Protein AF-A0A2G9NCW4-F1 (afdb_monomer)

Secondary structure (DSSP, 8-state):
----PPPPHHHHHHHHHHHHHHHHHHHHHHHHHHHHHHHHHHHHTSHHHHTTEEE-GGG-EEEEEEEEEEEEEEES-TTS---PPTT--EEEEEEETTEEEEEEEEEEEEEEEEE-S---SEEEEEEE-SS-EEEEEEETT--GGGSSEEETT---TTTTT--PPS-------TTEEEEEEE-TTTSSSTTPPPSEEEEEEEETTEE-S--EEEESPPBEETTTTEES--

Foldseek 3Di:
DDDDDDDPPVVVVVVVVVVVVVVVVVVCVVVVVVVVVVVVVCVCLDLVQLLQKEWPLFFWFKEKDWAFPPPDWDQADPPPPPPPDPQWDWDWDDPDPRIITIIGIKMKTKTKIFGAQDDFQWKWKWFAAPVFIDIFIQGFQDQCVPGLKAWPVQDDCPPPNPDSDHRGGRHDDHRDMTMMMGTQCRHRRRSDDTQKMWMWTQDPNDTHPTSYMDGGHAHADPVPSTHPDD

Structure (mmCIF, N/CA/C/O backbone):
data_AF-A0A2G9NCW4-F1
#
_entry.id   AF-A0A2G9NCW4-F1
#
loop_
_atom_site.group_PDB
_atom_site.id
_atom_site.type_symbol
_atom_site.label_atom_id
_atom_site.label_alt_id
_atom_site.label_comp_id
_atom_site.label_asym_id
_atom_site.label_entity_id
_atom_site.label_seq_id
_atom_site.pdbx_PDB_ins_code
_atom_site.Cartn_x
_atom_site.Cartn_y
_atom_site.Cartn_z
_atom_site.occupancy
_atom_site.B_iso_or_equiv
_atom_site.auth_seq_id
_atom_site.auth_comp_id
_atom_site.auth_asym_id
_atom_site.auth_atom_id
_atom_site.pdbx_PDB_model_num
ATOM 1 N N . MET A 1 1 ? -50.077 29.587 65.271 1.00 47.66 1 MET A N 1
ATOM 2 C CA . MET A 1 1 ? -48.799 29.177 64.645 1.00 47.66 1 MET A CA 1
ATOM 3 C C . MET A 1 1 ? -49.016 27.832 63.959 1.00 47.66 1 MET A C 1
ATOM 5 O O . MET A 1 1 ? -49.357 26.871 64.632 1.00 47.66 1 MET A O 1
ATOM 9 N N . LYS A 1 2 ? -48.976 27.785 62.620 1.00 54.03 2 LYS A N 1
ATOM 10 C CA . LYS A 1 2 ? -49.297 26.583 61.825 1.00 54.03 2 LYS A CA 1
ATOM 11 C C . LYS A 1 2 ? -48.165 25.554 61.941 1.00 54.03 2 LYS A C 1
ATOM 13 O O . LYS A 1 2 ? -47.038 25.842 61.548 1.00 54.03 2 LYS A O 1
ATOM 18 N N . GLY A 1 3 ? -48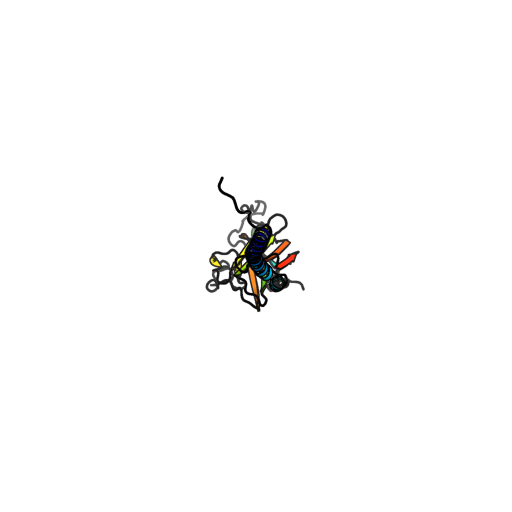.477 24.380 62.487 1.00 58.25 3 GLY A N 1
ATOM 19 C CA . GLY A 1 3 ? -47.532 23.285 62.697 1.00 58.25 3 GLY A CA 1
ATOM 20 C C . GLY A 1 3 ? -47.043 22.682 61.382 1.00 58.25 3 GLY A C 1
ATOM 21 O O . GLY A 1 3 ? -47.833 22.162 60.595 1.00 58.25 3 GLY A O 1
ATOM 22 N N . LYS A 1 4 ? -45.730 22.737 61.152 1.00 68.81 4 LYS A N 1
ATOM 23 C CA . LYS A 1 4 ? -45.069 21.994 60.078 1.00 68.81 4 LYS A CA 1
ATOM 24 C C . LYS A 1 4 ? -44.823 20.573 60.583 1.00 68.81 4 LYS A C 1
ATOM 26 O O . LYS A 1 4 ? -44.055 20.379 61.520 1.00 68.81 4 LYS A O 1
ATOM 31 N N . ARG A 1 5 ? -45.501 19.585 59.996 1.00 69.50 5 ARG A N 1
ATOM 32 C CA . ARG A 1 5 ? -45.192 18.169 60.229 1.00 69.50 5 ARG A CA 1
ATOM 33 C C . ARG A 1 5 ? -43.837 17.884 59.584 1.00 69.50 5 ARG A C 1
ATOM 35 O O . ARG A 1 5 ? -43.692 18.071 58.378 1.00 69.50 5 ARG A O 1
ATOM 42 N N . GLY A 1 6 ? -42.850 17.504 60.393 1.00 71.25 6 GLY A N 1
ATOM 43 C CA . GLY A 1 6 ? -41.538 17.093 59.903 1.00 71.25 6 GLY A CA 1
ATOM 44 C C . GLY A 1 6 ? -41.692 15.874 59.000 1.00 71.25 6 GLY A C 1
ATOM 45 O O . GLY A 1 6 ? -42.321 14.891 59.388 1.00 71.25 6 GLY A O 1
ATOM 46 N N . LEU A 1 7 ? -41.165 15.965 57.780 1.00 68.62 7 LEU A N 1
ATOM 47 C CA . LEU A 1 7 ? -41.056 14.822 56.883 1.00 68.62 7 LEU A CA 1
ATOM 48 C C . LEU A 1 7 ? -40.209 13.752 57.588 1.00 68.62 7 LEU A C 1
ATOM 50 O O . LEU A 1 7 ? -39.130 14.061 58.092 1.00 68.62 7 LEU A O 1
ATOM 54 N N . SER A 1 8 ? -40.705 12.517 57.655 1.00 84.69 8 SER A N 1
ATOM 55 C CA . SER A 1 8 ? -39.986 11.415 58.298 1.00 84.69 8 SER A CA 1
ATOM 56 C C . SER A 1 8 ? -38.660 11.178 57.577 1.00 84.69 8 SER A C 1
ATOM 58 O O . SER A 1 8 ? -38.652 10.919 56.373 1.00 84.69 8 SER A O 1
ATOM 60 N N . THR A 1 9 ? -37.546 11.250 58.309 1.00 88.06 9 THR A N 1
ATOM 61 C CA . THR A 1 9 ? -36.174 11.065 57.802 1.00 88.06 9 THR A CA 1
ATOM 62 C C . THR A 1 9 ? -36.037 9.813 56.930 1.00 88.06 9 THR A C 1
ATOM 64 O O . THR A 1 9 ? -35.322 9.822 55.931 1.00 88.06 9 THR A O 1
ATOM 67 N N . VAL A 1 10 ? -36.786 8.758 57.258 1.00 92.25 10 VAL A N 1
ATOM 68 C CA . VAL A 1 10 ? -36.815 7.486 56.521 1.00 92.25 10 VAL A CA 1
ATOM 69 C C . VAL A 1 10 ? -37.301 7.665 55.079 1.00 92.25 10 VAL A C 1
ATOM 71 O O . VAL A 1 10 ? -36.728 7.088 54.157 1.00 92.25 10 VAL A O 1
ATOM 74 N N . VAL A 1 11 ? -38.326 8.496 54.865 1.00 91.88 11 VAL A N 1
ATOM 75 C CA . VAL A 1 11 ? -38.900 8.745 53.532 1.00 91.88 11 VAL A CA 1
ATOM 76 C C . VAL A 1 11 ? -37.895 9.481 52.651 1.00 91.88 11 VAL A C 1
ATOM 78 O O . VAL A 1 11 ? -37.728 9.140 51.483 1.00 91.88 11 VAL A O 1
ATOM 81 N N . THR A 1 12 ? -37.178 10.446 53.224 1.00 93.56 12 THR A N 1
ATOM 82 C CA . THR A 1 12 ? -36.144 11.202 52.514 1.00 93.56 12 THR A CA 1
ATOM 83 C C . THR A 1 12 ? -35.010 10.289 52.045 1.00 93.56 12 THR A C 1
ATOM 85 O O . THR A 1 12 ? -34.608 10.365 50.886 1.00 93.56 12 THR A O 1
ATOM 88 N N . VAL A 1 13 ? -34.528 9.383 52.905 1.00 96.31 13 VAL A N 1
ATOM 89 C CA . VAL A 1 13 ? -33.454 8.436 52.552 1.00 96.31 13 VAL A CA 1
ATOM 90 C C . VAL A 1 13 ? -33.883 7.500 51.419 1.00 96.31 13 VAL A C 1
ATOM 92 O O . VAL A 1 13 ? -33.130 7.323 50.464 1.00 96.31 13 VAL A O 1
ATOM 95 N N . LEU A 1 14 ? -35.102 6.953 51.472 1.00 96.06 14 LEU A N 1
ATOM 96 C CA . LEU A 1 14 ? -35.631 6.091 50.407 1.00 96.06 14 LEU A CA 1
ATOM 97 C C . LEU A 1 14 ? -35.702 6.806 49.053 1.00 96.06 14 LEU A C 1
ATOM 99 O O . LEU A 1 14 ? -35.323 6.232 48.032 1.00 96.06 14 LEU A O 1
ATOM 103 N N . LEU A 1 15 ? -36.143 8.065 49.045 1.00 95.88 15 LEU A N 1
ATOM 104 C CA . LEU A 1 15 ? -36.239 8.860 47.823 1.00 95.88 15 LEU A CA 1
ATOM 105 C C . LEU A 1 15 ? -34.848 9.110 47.218 1.00 95.88 15 LEU A C 1
ATOM 107 O O . LEU A 1 15 ? -34.667 8.943 46.012 1.00 95.88 15 LEU A O 1
ATOM 111 N N . PHE A 1 16 ? -33.845 9.412 48.049 1.00 96.69 16 PHE A N 1
ATOM 112 C CA . PHE A 1 16 ? -32.462 9.554 47.585 1.00 96.69 16 PHE A CA 1
ATOM 113 C C . PHE A 1 16 ? -31.897 8.258 46.996 1.00 96.69 16 PHE A C 1
ATOM 115 O O . PHE A 1 16 ? -31.265 8.310 45.945 1.00 96.69 16 PHE A O 1
ATOM 122 N N . VAL A 1 17 ? -32.158 7.102 47.615 1.00 97.56 17 VAL A N 1
ATOM 123 C CA . VAL A 1 17 ? -31.701 5.801 47.092 1.00 97.56 17 VAL A CA 1
ATOM 124 C C . VAL A 1 17 ? -32.347 5.482 45.743 1.00 97.56 17 VAL A C 1
ATOM 126 O O . VAL A 1 17 ? -31.680 5.014 44.826 1.00 97.56 17 VAL A O 1
ATOM 129 N N . MET A 1 18 ? -33.640 5.761 45.577 1.00 97.62 18 MET A N 1
ATOM 130 C CA . MET A 1 18 ? -34.308 5.515 44.298 1.00 97.62 18 MET A CA 1
ATOM 131 C C . MET A 1 18 ? -33.755 6.426 43.193 1.00 97.62 18 MET A C 1
ATOM 133 O O . MET A 1 18 ? -33.518 5.981 42.070 1.00 97.62 18 MET A O 1
ATOM 137 N N . LEU A 1 19 ? -33.485 7.691 43.526 1.00 97.44 19 LEU A N 1
ATOM 138 C CA . LEU A 1 19 ? -32.937 8.669 42.592 1.00 97.44 19 LEU A CA 1
ATOM 139 C C . LEU A 1 19 ? -31.505 8.322 42.154 1.00 97.44 19 LEU A C 1
ATOM 141 O O . LEU A 1 19 ? -31.174 8.481 40.978 1.00 97.44 19 LEU A O 1
ATOM 145 N N . THR A 1 20 ? -30.668 7.795 43.052 1.00 98.12 20 THR A N 1
ATOM 146 C CA . THR A 1 20 ? -29.311 7.356 42.689 1.00 98.12 20 THR A CA 1
ATOM 147 C C . THR A 1 20 ? -29.329 6.140 41.769 1.00 98.12 20 THR A C 1
ATOM 149 O O . THR A 1 20 ? -28.577 6.120 40.797 1.00 98.12 20 THR A O 1
ATOM 152 N N . VAL A 1 21 ? -30.214 5.164 41.999 1.00 98.06 21 VAL A N 1
ATOM 153 C CA . VAL A 1 21 ? -30.358 4.000 41.105 1.00 98.06 21 VAL A CA 1
ATOM 154 C C . VAL A 1 21 ? -30.749 4.441 39.693 1.00 98.06 21 VAL A C 1
ATOM 156 O O . VAL A 1 21 ? -30.138 3.998 38.722 1.00 98.06 21 VAL A O 1
ATOM 159 N N . VAL A 1 22 ? -31.710 5.363 39.566 1.00 98.00 22 VAL A N 1
ATOM 160 C CA . VAL A 1 22 ? -32.117 5.907 38.259 1.00 98.00 22 VAL A CA 1
ATOM 161 C C . VAL A 1 22 ? -30.950 6.616 37.568 1.00 98.00 22 VAL A C 1
ATOM 163 O O . VAL A 1 22 ? -30.707 6.382 36.383 1.00 98.00 22 VAL A O 1
ATOM 166 N N . ALA A 1 23 ? -30.187 7.433 38.299 1.00 97.25 23 ALA A N 1
ATOM 167 C CA . ALA A 1 23 ? -29.020 8.115 37.745 1.00 97.25 23 ALA A CA 1
ATOM 168 C C . ALA A 1 23 ? -27.962 7.124 37.223 1.00 97.25 23 ALA A C 1
ATOM 170 O O . ALA A 1 23 ? -27.444 7.304 36.120 1.00 97.25 23 ALA A O 1
ATOM 171 N N . VAL A 1 24 ? -27.687 6.045 37.965 1.00 98.00 24 VAL A N 1
ATOM 172 C CA . VAL A 1 24 ? -26.737 4.996 37.553 1.00 98.00 24 VAL A CA 1
ATOM 173 C C . VAL A 1 24 ? -27.187 4.309 36.261 1.00 98.00 24 VAL A C 1
ATOM 175 O O . VAL A 1 24 ? -26.368 4.108 35.365 1.00 98.00 24 VAL A O 1
ATOM 178 N N . VAL A 1 25 ? -28.480 3.998 36.123 1.00 97.56 25 VAL A N 1
ATOM 179 C CA . VAL A 1 25 ? -29.026 3.356 34.913 1.00 97.56 25 VAL A CA 1
ATOM 180 C C . VAL A 1 25 ? -28.863 4.251 33.682 1.00 97.56 25 VAL A C 1
ATOM 182 O O . VAL A 1 25 ? -28.449 3.770 32.627 1.00 97.56 25 VAL A O 1
ATOM 185 N N . ILE A 1 26 ? -29.133 5.554 33.811 1.00 96.44 26 ILE A N 1
ATOM 186 C CA . ILE A 1 26 ? -28.981 6.511 32.704 1.00 96.44 26 ILE A CA 1
ATOM 187 C C . ILE A 1 26 ? -27.515 6.600 32.269 1.00 96.44 26 ILE A C 1
ATOM 189 O O . ILE A 1 26 ? -27.216 6.485 31.078 1.00 96.44 26 ILE A O 1
ATOM 193 N N . VAL A 1 27 ? -26.594 6.758 33.225 1.00 96.88 27 VAL A N 1
ATOM 194 C CA . VAL A 1 27 ? -25.154 6.839 32.936 1.00 96.88 27 VAL A CA 1
ATOM 195 C C . VAL A 1 27 ? -24.667 5.555 32.264 1.00 96.88 27 VAL A C 1
ATOM 197 O O . VAL A 1 27 ? -23.978 5.624 31.248 1.00 96.88 27 VAL A O 1
ATOM 200 N N . TYR A 1 28 ? -25.074 4.387 32.769 1.00 96.25 28 TYR A N 1
ATOM 201 C CA . TYR A 1 28 ? -24.718 3.103 32.168 1.00 96.25 28 TYR A CA 1
ATOM 202 C C . TYR A 1 28 ? -25.234 2.971 30.731 1.00 96.25 28 TYR A C 1
ATOM 204 O O . TYR A 1 28 ? -24.487 2.538 29.856 1.00 96.25 28 TYR A O 1
ATOM 212 N N . GLY A 1 29 ? -26.473 3.392 30.458 1.00 95.94 29 GLY A N 1
ATOM 213 C CA . GLY A 1 29 ? -27.046 3.356 29.111 1.00 95.94 29 GLY A CA 1
ATOM 214 C C . GLY A 1 29 ? -26.250 4.191 28.103 1.00 95.94 29 GLY A C 1
ATOM 215 O O . GLY A 1 29 ? -25.936 3.714 27.010 1.00 95.94 29 GLY A O 1
ATOM 216 N N . VAL A 1 30 ? -25.858 5.411 28.484 1.00 94.69 30 VAL A N 1
ATOM 217 C CA . VAL A 1 30 ? -25.042 6.289 27.626 1.00 94.69 30 VAL A CA 1
ATOM 218 C C . VAL A 1 30 ? -23.644 5.703 27.415 1.00 94.69 30 VAL A C 1
ATOM 220 O O . VAL A 1 30 ? -23.185 5.600 26.277 1.00 94.69 30 VAL A O 1
ATOM 223 N N . VAL A 1 31 ? -22.980 5.269 28.491 1.00 94.81 31 VAL A N 1
ATOM 224 C CA . VAL A 1 31 ? -21.618 4.716 28.430 1.00 94.81 31 VAL A CA 1
ATOM 225 C C . VAL A 1 31 ? -21.581 3.415 27.621 1.00 94.81 31 VAL A C 1
ATOM 227 O O . VAL A 1 31 ? -20.725 3.267 26.752 1.00 94.81 31 VAL A O 1
ATOM 230 N N . SER A 1 32 ? -22.529 2.499 27.830 1.00 92.19 32 SER A N 1
ATOM 231 C CA . SER A 1 32 ? -22.603 1.224 27.101 1.00 92.19 32 SER A CA 1
ATOM 232 C C . SER A 1 32 ? -22.816 1.433 25.597 1.00 92.19 32 SER A C 1
ATOM 234 O O . SER A 1 32 ? -22.145 0.798 24.783 1.00 92.19 32 SER A O 1
ATOM 236 N N . SER A 1 33 ? -23.674 2.386 25.213 1.00 89.50 33 SER A N 1
ATOM 237 C CA . SER A 1 33 ? -23.901 2.735 23.804 1.00 89.50 33 SER A CA 1
ATOM 238 C C . SER A 1 33 ? -22.633 3.265 23.121 1.00 89.50 33 SER A C 1
ATOM 240 O O . SER A 1 33 ? -22.324 2.873 21.994 1.00 89.50 33 SER A O 1
ATOM 242 N N . LEU A 1 34 ? -21.855 4.108 23.811 1.00 87.94 34 LEU A N 1
ATOM 243 C CA . LEU A 1 34 ? -20.581 4.623 23.296 1.00 87.94 34 LEU A CA 1
ATOM 244 C C . LEU A 1 34 ? -19.511 3.528 23.199 1.00 87.94 34 LEU A C 1
ATOM 246 O O . LEU A 1 34 ? -18.797 3.456 22.200 1.00 87.94 34 LEU A O 1
ATOM 250 N N . ILE A 1 35 ? -19.418 2.657 24.206 1.00 90.06 35 ILE A N 1
ATOM 251 C CA . ILE A 1 35 ? -18.455 1.550 24.218 1.00 90.06 35 ILE A CA 1
ATOM 252 C C . ILE A 1 35 ? -18.730 0.582 23.062 1.00 90.06 35 ILE A C 1
ATOM 254 O O . ILE A 1 35 ? -17.805 0.253 22.325 1.00 90.06 35 ILE A O 1
ATOM 258 N N . ASN A 1 36 ? -19.985 0.178 22.849 1.00 86.50 36 ASN A N 1
ATOM 259 C CA . ASN A 1 36 ? -20.325 -0.790 21.802 1.00 86.50 36 ASN A CA 1
ATOM 260 C C . ASN A 1 36 ? -19.995 -0.266 20.396 1.00 86.50 36 ASN A C 1
ATOM 262 O O . ASN A 1 36 ? -19.384 -0.985 19.609 1.00 86.50 36 ASN A O 1
ATOM 266 N N . LYS A 1 37 ? -20.296 1.011 20.110 1.00 81.75 37 LYS A N 1
ATOM 267 C CA . LYS A 1 37 ? -19.935 1.643 18.828 1.00 81.75 37 LYS A CA 1
ATOM 268 C C . LYS A 1 37 ? -18.424 1.648 18.595 1.00 81.75 37 LYS A C 1
ATOM 270 O O . LYS A 1 37 ? -17.958 1.257 17.529 1.00 81.75 37 LYS A O 1
ATOM 275 N N . ASN A 1 38 ? -17.653 2.026 19.614 1.00 83.94 38 ASN A N 1
ATOM 276 C CA . ASN A 1 38 ? -16.195 2.070 19.507 1.00 83.94 38 ASN A CA 1
ATOM 277 C C . ASN A 1 38 ? -15.575 0.671 19.359 1.00 83.94 38 ASN A C 1
ATOM 279 O O . ASN A 1 38 ? -14.573 0.514 18.659 1.00 83.94 38 ASN A O 1
ATOM 283 N N . ILE A 1 39 ? -16.159 -0.350 19.994 1.00 85.31 39 ILE A N 1
ATOM 284 C CA . ILE A 1 39 ? -15.685 -1.736 19.893 1.00 85.31 39 ILE A CA 1
ATOM 285 C C . ILE A 1 39 ? -15.891 -2.272 18.477 1.00 85.31 39 ILE A C 1
ATOM 287 O O . ILE A 1 39 ? -14.970 -2.872 17.924 1.00 85.31 39 ILE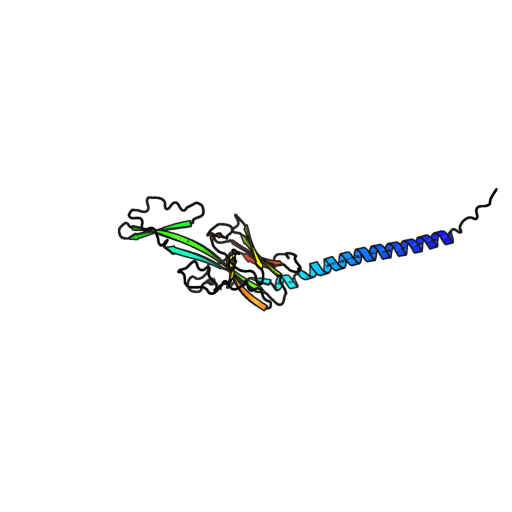 A O 1
ATOM 291 N N . ASP A 1 40 ? -17.059 -2.050 17.878 1.00 82.75 40 ASP A N 1
ATOM 292 C CA . ASP A 1 40 ? -17.353 -2.560 16.538 1.00 82.75 40 ASP A CA 1
ATOM 293 C C . ASP A 1 40 ? -16.460 -1.913 15.474 1.00 82.75 40 ASP A C 1
ATOM 295 O O . ASP A 1 40 ? -15.934 -2.606 14.601 1.00 82.75 40 ASP A O 1
ATOM 299 N N . ASP A 1 41 ? -16.179 -0.616 15.598 1.00 80.12 41 ASP A N 1
ATOM 300 C CA . ASP A 1 41 ? -15.235 0.059 14.704 1.00 80.12 41 ASP A CA 1
ATOM 301 C C . ASP A 1 41 ? -13.780 -0.374 14.929 1.00 80.12 41 ASP A C 1
ATOM 303 O O . ASP A 1 41 ? -12.995 -0.442 13.982 1.00 80.12 41 ASP A O 1
ATOM 307 N N . THR A 1 42 ? -13.411 -0.725 16.164 1.00 84.19 42 THR A N 1
ATOM 308 C CA . THR A 1 42 ? -12.079 -1.273 16.468 1.00 84.19 42 THR A CA 1
ATOM 309 C C . THR A 1 42 ? -11.921 -2.687 15.911 1.00 84.19 42 THR A C 1
ATOM 311 O O . THR A 1 42 ? -10.858 -3.022 15.391 1.00 84.19 42 THR A O 1
ATOM 314 N N . LYS A 1 43 ? -12.982 -3.506 15.940 1.00 87.38 43 LYS A N 1
ATOM 315 C CA . LYS A 1 43 ? -12.982 -4.861 15.363 1.00 87.38 43 LYS A CA 1
ATOM 316 C C . LYS A 1 43 ? -12.778 -4.847 13.849 1.00 87.38 43 LYS A C 1
ATOM 318 O O . LYS A 1 43 ? -12.044 -5.689 13.339 1.00 87.38 43 LYS A O 1
ATOM 323 N N . LYS A 1 44 ? -13.372 -3.885 13.131 1.00 90.56 44 LYS A N 1
ATOM 324 C CA . LYS A 1 44 ? -13.200 -3.750 11.671 1.00 90.56 44 LYS A CA 1
ATOM 325 C C . LYS A 1 44 ? -11.733 -3.574 11.282 1.00 90.56 44 LYS A C 1
ATOM 327 O O . LYS A 1 44 ? -11.278 -4.239 10.363 1.00 90.56 44 LYS A O 1
ATOM 332 N N . CYS A 1 45 ? -10.982 -2.758 12.019 1.00 93.94 45 CYS A N 1
ATOM 333 C CA . CYS A 1 45 ? -9.546 -2.544 11.799 1.00 93.94 45 CYS A CA 1
ATOM 334 C C . CYS A 1 45 ? -8.649 -3.406 12.705 1.00 93.94 45 CYS A C 1
ATOM 336 O O . CYS A 1 45 ? -7.482 -3.072 12.913 1.00 93.94 45 CYS A O 1
ATOM 338 N N . GLY A 1 46 ? -9.189 -4.487 13.272 1.00 93.56 46 GLY A N 1
ATOM 339 C CA . GLY A 1 46 ? -8.440 -5.383 14.142 1.00 93.56 46 GLY A CA 1
ATOM 340 C C . GLY A 1 46 ? -7.318 -6.125 13.403 1.00 93.56 46 GLY A C 1
ATOM 341 O O . GLY A 1 46 ? -7.314 -6.187 12.169 1.00 93.56 46 GLY A O 1
ATOM 342 N N . PRO A 1 47 ? -6.381 -6.738 14.147 1.00 93.00 47 PRO A N 1
ATOM 343 C CA . PRO A 1 47 ? -5.256 -7.475 13.569 1.00 93.00 47 PRO A CA 1
ATOM 344 C C . PRO A 1 47 ? -5.713 -8.595 12.623 1.00 93.00 47 PRO A C 1
ATOM 346 O O . PRO A 1 47 ? -5.128 -8.769 11.559 1.00 93.00 47 PRO A O 1
ATOM 349 N N . ASP A 1 48 ? -6.812 -9.285 12.942 1.00 93.38 48 ASP A N 1
ATOM 350 C CA . ASP A 1 48 ? -7.378 -10.346 12.097 1.00 93.38 48 ASP A CA 1
ATOM 351 C C . ASP A 1 48 ? -7.845 -9.845 10.727 1.00 93.38 48 ASP A C 1
ATOM 353 O O . ASP A 1 48 ? -7.853 -10.600 9.755 1.00 93.38 48 ASP A O 1
ATOM 357 N N . THR A 1 49 ? -8.247 -8.577 10.636 1.00 93.38 49 THR A N 1
ATOM 358 C CA . THR A 1 49 ? -8.653 -7.959 9.374 1.00 93.38 49 THR A CA 1
ATOM 359 C C . THR A 1 49 ? -7.444 -7.435 8.611 1.00 93.38 49 THR A C 1
ATOM 361 O O . THR A 1 49 ? -7.340 -7.665 7.407 1.00 93.38 49 THR A O 1
ATOM 364 N N . LEU A 1 50 ? -6.505 -6.785 9.305 1.00 95.06 50 LEU A N 1
ATOM 365 C CA . LEU A 1 50 ? -5.273 -6.265 8.705 1.00 95.06 50 LEU A CA 1
ATOM 366 C C . LEU A 1 50 ? -4.423 -7.383 8.092 1.00 95.06 50 LEU A C 1
ATOM 368 O O . LEU A 1 50 ? -4.000 -7.259 6.949 1.00 95.06 50 LEU A O 1
ATOM 372 N N . ASN A 1 51 ? -4.289 -8.519 8.781 1.00 95.94 51 ASN A N 1
ATOM 373 C CA . ASN A 1 51 ? -3.525 -9.679 8.309 1.00 95.94 51 ASN A CA 1
ATOM 374 C C . ASN A 1 51 ? -4.104 -10.336 7.045 1.00 95.94 51 ASN A C 1
ATOM 376 O O . ASN A 1 51 ? -3.445 -11.160 6.412 1.00 95.94 51 ASN A O 1
ATOM 380 N N . LYS A 1 52 ? -5.347 -10.011 6.675 1.00 96.50 52 LYS A N 1
ATOM 381 C CA . LYS A 1 52 ? -5.970 -10.507 5.446 1.00 96.50 52 LYS A CA 1
ATOM 382 C C . LYS A 1 52 ? -5.684 -9.612 4.241 1.00 96.50 52 LYS A C 1
ATOM 384 O O . LYS A 1 52 ? -6.006 -10.016 3.130 1.00 96.50 52 LYS A O 1
ATOM 389 N N . LEU A 1 53 ? -5.095 -8.433 4.423 1.00 97.31 53 LEU A N 1
ATOM 390 C CA . LEU A 1 53 ? -4.596 -7.603 3.334 1.00 97.31 53 LEU A CA 1
ATOM 391 C C . LEU A 1 53 ? -3.068 -7.694 3.317 1.00 97.31 53 LEU A C 1
ATOM 393 O O . LEU A 1 53 ? -2.412 -7.176 4.212 1.00 97.31 53 LEU A O 1
ATOM 397 N N . THR A 1 54 ? -2.498 -8.339 2.300 1.00 97.88 54 THR A N 1
ATOM 398 C CA . THR A 1 54 ? -1.044 -8.578 2.231 1.00 97.88 54 THR A CA 1
ATOM 399 C C . THR A 1 54 ? -0.462 -8.137 0.898 1.00 97.88 54 THR A C 1
ATOM 401 O O . THR A 1 54 ? -1.135 -8.178 -0.135 1.00 97.88 54 THR A O 1
ATOM 404 N N . LEU A 1 55 ? 0.803 -7.723 0.906 1.00 97.44 55 LEU A N 1
ATOM 405 C CA . LEU A 1 55 ? 1.568 -7.457 -0.304 1.00 97.44 55 LEU A CA 1
ATOM 406 C C . LEU A 1 55 ? 2.169 -8.759 -0.827 1.00 97.44 55 LEU A C 1
ATOM 408 O O . LEU A 1 55 ? 2.881 -9.481 -0.127 1.00 97.44 55 LEU A O 1
ATOM 412 N N . ASN A 1 56 ? 1.947 -9.038 -2.107 1.00 95.56 56 ASN A N 1
ATOM 413 C CA . ASN A 1 56 ? 2.676 -10.087 -2.789 1.00 95.56 56 ASN A CA 1
ATOM 414 C C . ASN A 1 56 ? 4.062 -9.561 -3.174 1.00 95.56 56 ASN A C 1
ATOM 416 O O . ASN A 1 56 ? 4.246 -8.927 -4.216 1.00 95.56 56 ASN A O 1
ATOM 420 N N . LYS A 1 57 ? 5.046 -9.821 -2.309 1.00 94.88 57 LYS A N 1
ATOM 421 C CA . LYS A 1 57 ? 6.435 -9.360 -2.474 1.00 94.88 57 LYS A CA 1
ATOM 422 C C . LYS A 1 57 ? 7.072 -9.868 -3.768 1.00 94.88 57 LYS A C 1
ATOM 424 O O . LYS A 1 57 ? 7.862 -9.158 -4.375 1.00 94.88 57 LYS A O 1
ATOM 429 N N . ARG A 1 58 ? 6.659 -11.051 -4.238 1.00 89.94 58 ARG A N 1
ATOM 430 C CA . ARG A 1 58 ? 7.119 -11.644 -5.502 1.00 89.94 58 ARG A CA 1
ATOM 431 C C . ARG A 1 58 ? 6.575 -10.930 -6.740 1.00 89.94 58 ARG A C 1
ATOM 433 O O . ARG A 1 58 ? 7.051 -11.194 -7.826 1.00 89.94 58 ARG A O 1
ATOM 440 N N . TYR A 1 59 ? 5.596 -10.043 -6.614 1.00 90.62 59 TYR A N 1
ATOM 441 C CA . TYR A 1 59 ? 5.057 -9.276 -7.744 1.00 90.62 59 TYR A CA 1
ATOM 442 C C . TYR A 1 59 ? 5.000 -7.771 -7.455 1.00 90.62 59 TYR A C 1
ATOM 444 O O . TYR A 1 59 ? 4.372 -7.016 -8.192 1.00 90.62 59 TYR A O 1
ATOM 452 N N . THR A 1 60 ? 5.649 -7.335 -6.374 1.00 94.75 60 THR A N 1
ATOM 453 C CA . THR A 1 60 ? 5.798 -5.926 -6.008 1.00 94.75 60 THR A CA 1
ATOM 454 C C . THR A 1 60 ? 7.236 -5.530 -6.286 1.00 94.75 60 THR A C 1
ATOM 456 O O . THR A 1 60 ? 8.149 -5.962 -5.586 1.00 94.75 60 THR A O 1
ATOM 459 N N . CYS A 1 61 ? 7.448 -4.753 -7.340 1.00 94.81 61 CYS A N 1
ATOM 460 C CA . CYS A 1 61 ? 8.776 -4.408 -7.827 1.00 94.81 61 CYS A CA 1
ATOM 461 C C . CYS A 1 61 ? 8.755 -3.067 -8.552 1.00 94.81 61 CYS A C 1
ATOM 463 O O . CYS A 1 61 ? 7.697 -2.537 -8.892 1.00 94.81 61 CYS A O 1
ATOM 465 N N . PHE A 1 62 ? 9.939 -2.523 -8.785 1.00 93.50 62 PHE A N 1
ATOM 466 C CA . PHE A 1 62 ? 10.126 -1.299 -9.539 1.00 93.50 62 PHE A CA 1
ATOM 467 C C . PHE A 1 62 ? 10.790 -1.596 -10.881 1.00 93.50 62 PHE A C 1
ATOM 469 O O . PHE A 1 62 ? 11.836 -2.240 -10.936 1.00 93.50 62 PHE A O 1
ATOM 476 N N . PHE A 1 63 ? 10.193 -1.136 -11.969 1.00 88.75 63 PHE A N 1
ATOM 477 C CA . PHE A 1 63 ? 10.717 -1.319 -13.314 1.00 88.75 63 PHE A CA 1
ATOM 478 C C . PHE A 1 63 ? 11.227 0.009 -13.846 1.00 88.75 63 PHE A C 1
ATOM 480 O O . PHE A 1 63 ? 10.509 1.000 -13.791 1.00 88.75 63 PHE A O 1
ATOM 487 N N . ASN A 1 64 ? 12.434 0.016 -14.399 1.00 85.81 64 ASN A N 1
ATOM 488 C CA . ASN A 1 64 ? 12.932 1.144 -15.170 1.00 85.81 64 ASN A CA 1
ATOM 489 C C . ASN A 1 64 ? 12.931 0.756 -16.637 1.00 85.81 64 ASN A C 1
ATOM 491 O O . ASN A 1 64 ? 13.674 -0.136 -17.042 1.00 85.81 64 ASN A O 1
ATOM 495 N N . GLU A 1 65 ? 12.114 1.446 -17.416 1.00 79.56 65 GLU A N 1
ATOM 496 C CA . GLU A 1 65 ? 12.133 1.347 -18.861 1.00 79.56 65 GLU A CA 1
ATOM 497 C C . GLU A 1 65 ? 12.997 2.472 -19.417 1.00 79.56 65 GLU A C 1
ATOM 499 O O . GLU A 1 65 ? 12.729 3.645 -19.162 1.00 79.56 65 GLU A O 1
ATOM 504 N N . THR A 1 66 ? 14.048 2.128 -20.155 1.00 72.75 66 THR A N 1
ATOM 505 C CA . THR A 1 66 ? 14.849 3.110 -20.888 1.00 72.75 66 THR A CA 1
ATOM 506 C C . THR A 1 66 ? 14.414 3.074 -22.344 1.00 72.75 66 THR A C 1
ATOM 508 O O . THR A 1 66 ? 14.742 2.141 -23.071 1.00 72.75 66 THR A O 1
ATOM 511 N N . GLU A 1 67 ? 13.662 4.086 -22.755 1.00 62.53 67 GLU A N 1
ATOM 512 C CA . GLU A 1 67 ? 13.136 4.222 -24.108 1.00 62.53 67 GLU A CA 1
ATOM 513 C C . GLU A 1 67 ? 14.003 5.204 -24.909 1.00 62.53 67 GLU A C 1
ATOM 515 O O . GLU A 1 67 ? 14.499 6.205 -24.378 1.00 62.53 67 GLU A O 1
ATOM 520 N N . LEU A 1 68 ? 14.207 4.903 -26.194 1.00 53.97 68 LEU A N 1
ATOM 521 C CA . LEU A 1 68 ? 14.766 5.847 -27.158 1.00 53.97 68 LEU A CA 1
ATOM 522 C C . LEU A 1 68 ? 13.767 6.988 -27.335 1.00 53.97 68 LEU A C 1
ATOM 524 O O . LEU A 1 68 ? 12.642 6.740 -27.757 1.00 53.97 68 LEU A O 1
ATOM 528 N N . ASP A 1 69 ? 14.159 8.226 -27.033 1.00 57.88 69 ASP A N 1
ATOM 529 C CA . ASP A 1 69 ? 13.284 9.367 -27.291 1.00 57.88 69 ASP A CA 1
ATOM 530 C C . ASP A 1 69 ? 13.173 9.534 -28.816 1.00 57.88 69 ASP A C 1
ATOM 532 O O . ASP A 1 69 ? 14.101 10.013 -29.472 1.00 57.88 69 ASP A O 1
ATOM 536 N N . GLY A 1 70 ? 12.086 9.022 -29.402 1.00 51.47 70 GLY A N 1
ATOM 537 C CA . GLY A 1 70 ? 11.896 8.790 -30.840 1.00 51.47 70 GLY A CA 1
ATOM 538 C C . GLY A 1 70 ? 11.853 10.039 -31.730 1.00 51.47 70 GLY A C 1
ATOM 539 O O . GLY A 1 70 ? 11.242 10.002 -32.794 1.00 51.47 70 GLY A O 1
ATOM 540 N N . GLY A 1 71 ? 12.475 11.149 -31.328 1.00 46.06 71 GLY A N 1
ATOM 541 C CA . GLY A 1 71 ? 12.356 12.434 -32.009 1.00 46.06 71 GLY A CA 1
ATOM 542 C C . GLY A 1 71 ? 13.615 13.288 -32.118 1.00 46.06 71 GLY A C 1
ATOM 543 O O . GLY A 1 71 ? 13.542 14.317 -32.785 1.00 46.06 71 GLY A O 1
ATOM 544 N N . VAL A 1 72 ? 14.763 12.925 -31.530 1.00 45.44 72 VAL A N 1
ATOM 545 C CA . VAL A 1 72 ? 15.943 13.812 -31.583 1.00 45.44 72 VAL A CA 1
ATOM 546 C C . VAL A 1 72 ? 17.216 13.049 -31.949 1.00 45.44 72 VAL A C 1
ATOM 548 O O . VAL A 1 72 ? 17.936 12.532 -31.100 1.00 45.44 72 VAL A O 1
ATOM 551 N N . ARG A 1 73 ? 17.524 13.011 -33.251 1.00 42.41 73 ARG A N 1
ATOM 552 C CA . ARG A 1 73 ? 18.898 12.796 -33.723 1.00 42.41 73 ARG A CA 1
ATOM 553 C C . ARG A 1 73 ? 19.652 14.111 -33.567 1.00 42.41 73 ARG A C 1
ATOM 555 O O . ARG A 1 73 ? 19.391 15.051 -34.316 1.00 42.41 73 ARG A O 1
ATOM 562 N N . LEU A 1 74 ? 20.578 14.175 -32.618 1.00 46.81 74 LEU A N 1
ATOM 563 C CA . LEU A 1 74 ? 21.514 15.289 -32.537 1.00 46.81 74 LEU A CA 1
ATOM 564 C C . LEU A 1 74 ? 22.689 14.994 -33.474 1.00 46.81 74 LEU A C 1
ATOM 566 O O . LEU A 1 74 ? 23.511 14.118 -33.218 1.00 46.81 74 LEU A O 1
ATOM 570 N N . LEU A 1 75 ? 22.740 15.731 -34.585 1.00 41.28 75 LEU A N 1
ATOM 571 C CA . LEU A 1 75 ? 23.906 15.815 -35.462 1.00 41.28 75 LEU A CA 1
ATOM 572 C C . LEU A 1 75 ? 24.953 16.698 -34.769 1.00 41.28 75 LEU A C 1
ATOM 574 O O . LEU A 1 75 ? 25.058 17.866 -35.128 1.00 41.28 75 LEU A O 1
ATOM 578 N N . HIS A 1 76 ? 25.634 16.183 -33.743 1.00 45.22 76 HIS A N 1
ATOM 579 C CA . HIS A 1 76 ? 26.972 16.547 -33.234 1.00 45.22 76 HIS A CA 1
ATOM 580 C C . HIS A 1 76 ? 27.153 16.030 -31.793 1.00 45.22 76 HIS A C 1
ATOM 582 O O . HIS A 1 76 ? 26.181 15.798 -31.074 1.00 45.22 76 HIS A O 1
ATOM 588 N N . ASP A 1 77 ? 28.424 15.841 -31.418 1.00 47.69 77 ASP A N 1
ATOM 589 C CA . ASP A 1 77 ? 28.959 15.437 -30.109 1.00 47.69 77 ASP A CA 1
ATOM 590 C C . ASP A 1 77 ? 28.058 15.780 -28.903 1.00 47.69 77 ASP A C 1
ATOM 592 O O . ASP A 1 77 ? 27.583 16.912 -28.797 1.00 47.69 77 ASP A O 1
ATOM 596 N N . CYS A 1 78 ? 27.923 14.844 -27.948 1.00 47.75 78 CYS A N 1
ATOM 597 C CA . CYS A 1 78 ? 27.300 14.987 -26.610 1.00 47.75 78 CYS A CA 1
ATOM 598 C C . CYS A 1 78 ? 27.963 16.067 -25.711 1.00 47.75 78 CYS A C 1
ATOM 600 O O . CYS A 1 78 ? 28.198 15.842 -24.526 1.00 47.75 78 CYS A O 1
ATOM 602 N N . THR A 1 79 ? 28.350 17.214 -26.257 1.00 46.88 79 THR A N 1
ATOM 603 C CA . THR A 1 79 ? 28.951 18.344 -25.536 1.00 46.88 79 THR A CA 1
ATOM 604 C C . THR A 1 79 ? 27.927 19.411 -25.180 1.00 46.88 79 THR A C 1
ATOM 606 O O . THR A 1 79 ? 28.212 20.263 -24.345 1.00 46.88 79 THR A O 1
ATOM 609 N N . ILE A 1 80 ? 26.736 19.356 -25.778 1.00 49.72 80 ILE A N 1
ATOM 610 C CA . ILE A 1 80 ? 25.592 20.136 -25.325 1.00 49.72 80 ILE A CA 1
ATOM 611 C C . ILE A 1 80 ? 24.842 19.236 -24.366 1.00 49.72 80 ILE A C 1
ATOM 613 O O . ILE A 1 80 ? 24.315 18.199 -24.774 1.00 49.72 80 ILE A O 1
ATOM 617 N N . ASP A 1 81 ? 24.873 19.626 -23.095 1.00 48.97 81 ASP A N 1
ATOM 618 C CA . ASP A 1 81 ? 24.056 19.067 -22.038 1.00 48.97 81 ASP A CA 1
ATOM 619 C C . ASP A 1 81 ? 22.682 18.742 -22.614 1.00 48.97 81 ASP A C 1
ATOM 621 O O . ASP A 1 81 ? 21.927 19.620 -23.041 1.00 48.97 81 ASP A O 1
ATOM 625 N N . CYS A 1 82 ? 22.369 17.451 -22.667 1.00 49.88 82 CYS A N 1
ATOM 626 C CA . CYS A 1 82 ? 20.993 17.019 -22.675 1.00 49.88 82 CYS A CA 1
ATOM 627 C C . CYS A 1 82 ? 20.447 17.591 -21.360 1.00 49.88 82 CYS A C 1
ATOM 629 O O . CYS A 1 82 ? 20.577 16.915 -20.350 1.00 49.88 82 CYS A O 1
ATOM 631 N N . GLU A 1 83 ? 20.005 18.854 -21.318 1.00 52.62 83 GLU A N 1
ATOM 632 C CA . GLU A 1 83 ? 19.331 19.450 -20.170 1.00 52.62 83 GLU A CA 1
ATOM 633 C C . GLU A 1 83 ? 17.900 18.930 -20.245 1.00 52.62 83 GLU A C 1
ATOM 635 O O . GLU A 1 83 ? 17.082 19.458 -21.009 1.00 52.62 83 GLU A O 1
ATOM 640 N N . PRO A 1 84 ? 17.577 17.838 -19.527 1.00 50.19 84 PRO A N 1
ATOM 641 C CA . PRO A 1 84 ? 16.198 17.469 -19.334 1.00 50.19 84 PRO A CA 1
ATOM 642 C C . PRO A 1 84 ? 15.409 18.699 -18.869 1.00 50.19 84 PRO A C 1
ATOM 644 O O . PRO A 1 84 ? 15.903 19.443 -18.015 1.00 50.19 84 PRO A O 1
ATOM 647 N N . PRO A 1 85 ? 14.158 18.890 -19.324 1.00 50.81 85 PRO A N 1
ATOM 648 C CA . PRO A 1 85 ? 13.245 19.770 -18.612 1.00 50.81 85 PRO A CA 1
ATOM 649 C C . PRO A 1 85 ? 13.271 19.415 -17.113 1.00 50.81 85 PRO A C 1
ATOM 651 O O . PRO A 1 85 ? 13.475 18.243 -16.768 1.00 50.81 85 PRO A O 1
ATOM 654 N N . PRO A 1 86 ? 13.059 20.376 -16.201 1.00 48.88 86 PRO A N 1
ATOM 655 C CA . PRO A 1 86 ? 13.050 20.090 -14.770 1.00 48.88 86 PRO A CA 1
ATOM 656 C C . PRO A 1 86 ? 12.105 18.913 -14.462 1.00 48.88 86 PRO A C 1
ATOM 658 O O . PRO A 1 86 ? 10.920 18.957 -14.790 1.00 48.88 86 PRO A O 1
ATOM 661 N N . GLY A 1 87 ? 12.657 17.840 -13.878 1.00 51.66 87 GLY A N 1
ATOM 662 C CA . GLY A 1 87 ? 11.944 16.588 -13.571 1.00 51.66 87 GLY A CA 1
ATOM 663 C C . GLY A 1 87 ? 12.257 15.382 -14.474 1.00 51.66 87 GLY A C 1
ATOM 664 O O . GLY A 1 87 ? 11.622 14.340 -14.319 1.00 51.66 87 GLY A O 1
ATOM 665 N N . TYR A 1 88 ? 13.213 15.479 -15.402 1.00 53.59 88 TYR A N 1
ATOM 666 C CA . TYR A 1 88 ? 13.569 14.378 -16.306 1.00 53.59 88 TYR A CA 1
ATOM 667 C C . TYR A 1 88 ? 14.947 13.778 -15.971 1.00 53.59 88 TYR A C 1
ATOM 669 O O . TYR A 1 88 ? 15.916 14.495 -15.748 1.00 53.59 88 TYR A O 1
ATOM 677 N N . ILE A 1 89 ? 15.035 12.441 -15.962 1.00 57.56 89 ILE A N 1
ATOM 678 C CA . ILE A 1 89 ? 16.293 11.688 -15.841 1.00 57.56 89 ILE A CA 1
ATOM 679 C C . ILE A 1 89 ? 16.536 11.020 -17.197 1.00 57.56 89 ILE A C 1
ATOM 681 O O . ILE A 1 89 ? 15.946 9.983 -17.516 1.00 57.56 89 ILE A O 1
ATOM 685 N N . GLY A 1 90 ? 17.340 11.675 -18.030 1.00 61.81 90 GLY A N 1
ATOM 686 C CA . GLY A 1 90 ? 17.773 11.157 -19.324 1.00 61.81 90 GLY A CA 1
ATOM 687 C C . GLY A 1 90 ? 19.196 10.609 -19.257 1.00 61.81 90 GLY A C 1
ATOM 688 O O . GLY A 1 90 ? 19.983 11.016 -18.406 1.00 61.81 90 GLY A O 1
ATOM 689 N N . SER A 1 91 ? 19.537 9.694 -20.160 1.00 65.00 91 SER A N 1
ATOM 690 C CA . SER A 1 91 ? 20.931 9.306 -20.403 1.00 65.00 91 SER A CA 1
ATOM 691 C C . SER A 1 91 ? 21.251 9.493 -21.878 1.00 65.00 91 SER A C 1
ATOM 693 O O . SER A 1 91 ? 20.402 9.220 -22.722 1.00 65.00 91 SER A O 1
ATOM 695 N N . CYS A 1 92 ? 22.449 9.977 -22.196 1.00 65.75 92 CYS A N 1
ATOM 696 C CA . CYS A 1 92 ? 22.882 10.179 -23.576 1.00 65.75 92 CYS A CA 1
ATOM 697 C C . CYS A 1 92 ? 23.926 9.112 -23.928 1.00 65.75 92 CYS A C 1
ATOM 699 O O . CYS A 1 92 ? 24.882 8.892 -23.181 1.00 65.75 92 CYS A O 1
ATOM 701 N N . LYS A 1 93 ? 23.709 8.386 -25.032 1.00 71.81 93 LYS A N 1
ATOM 702 C CA . LYS A 1 93 ? 24.600 7.310 -25.494 1.00 71.81 93 LYS A CA 1
ATOM 703 C C . LYS A 1 93 ? 25.080 7.613 -26.907 1.00 71.81 93 LYS A C 1
ATOM 705 O O . LYS A 1 93 ? 24.281 7.921 -27.790 1.00 71.81 93 LYS A O 1
ATOM 710 N N . ASN A 1 94 ? 26.384 7.470 -27.124 1.00 67.00 94 ASN A N 1
ATOM 711 C CA . ASN A 1 94 ? 26.970 7.522 -28.459 1.00 67.00 94 ASN A CA 1
ATOM 712 C C . ASN A 1 94 ? 26.589 6.255 -29.229 1.00 67.00 94 ASN A C 1
ATOM 714 O O . ASN A 1 94 ? 26.837 5.142 -28.756 1.00 67.00 94 ASN A O 1
ATOM 718 N N . VAL A 1 95 ? 26.003 6.421 -30.413 1.00 76.31 95 VAL A N 1
ATOM 719 C CA . VAL A 1 95 ? 25.557 5.307 -31.272 1.00 76.31 95 VAL A CA 1
ATOM 720 C C . VAL A 1 95 ? 26.486 5.062 -32.469 1.00 76.31 95 VAL A C 1
ATOM 722 O O . VAL A 1 95 ? 26.214 4.190 -33.290 1.00 76.31 95 VAL A O 1
ATOM 725 N N . GLY A 1 96 ? 27.616 5.775 -32.532 1.00 65.88 96 GLY A N 1
ATOM 726 C CA . GLY A 1 96 ? 28.607 5.697 -33.611 1.00 65.88 96 GLY A CA 1
ATOM 727 C C . GLY A 1 96 ? 28.567 6.915 -34.543 1.00 65.88 96 GLY A C 1
ATOM 728 O O . GLY A 1 96 ? 27.699 7.768 -34.413 1.00 65.88 96 GLY A O 1
ATOM 729 N N . SER A 1 97 ? 29.557 7.026 -35.440 1.00 60.78 97 SER A N 1
ATOM 730 C CA . SER A 1 97 ? 29.674 8.062 -36.497 1.00 60.78 97 SER A CA 1
ATOM 731 C C . SER A 1 97 ? 29.486 9.537 -36.087 1.00 60.78 97 SER A C 1
ATOM 733 O O . SER A 1 97 ? 29.176 10.358 -36.941 1.00 60.78 97 SER A O 1
ATOM 735 N N . GLY A 1 98 ? 29.711 9.892 -34.817 1.00 66.75 98 GLY A N 1
ATOM 736 C CA . GLY A 1 98 ? 29.513 11.261 -34.316 1.00 66.75 98 GLY A CA 1
ATOM 737 C C . GLY A 1 98 ? 28.066 11.600 -33.939 1.00 66.75 98 GLY A C 1
ATOM 738 O O . GLY A 1 98 ? 27.790 12.750 -33.604 1.00 66.75 98 GLY A O 1
ATOM 739 N N . ASP A 1 99 ? 27.166 10.612 -33.957 1.00 61.53 99 ASP A N 1
ATOM 740 C CA . ASP A 1 99 ? 25.773 10.773 -33.551 1.00 61.53 99 ASP A CA 1
ATOM 741 C C . ASP A 1 99 ? 25.579 10.367 -32.084 1.00 61.53 99 ASP A C 1
ATOM 743 O O . ASP A 1 99 ? 26.024 9.305 -31.615 1.00 61.53 99 ASP A O 1
ATOM 747 N N . SER A 1 100 ? 24.837 11.209 -31.374 1.00 63.59 100 SER A N 1
ATOM 748 C CA . SER A 1 100 ? 24.378 10.974 -30.015 1.00 63.59 100 SER A CA 1
ATOM 749 C C . SER A 1 100 ? 22.863 10.794 -29.976 1.00 63.59 100 SER A C 1
ATOM 751 O O . SER A 1 100 ? 22.124 11.399 -30.757 1.00 63.59 100 SER A O 1
ATOM 753 N N . GLN A 1 101 ? 22.390 9.919 -29.084 1.00 67.62 101 GLN A N 1
ATOM 754 C CA . GLN A 1 101 ? 20.960 9.720 -28.845 1.00 67.62 101 GLN A CA 1
ATOM 755 C C . GLN A 1 101 ? 20.629 9.912 -27.368 1.00 67.62 101 GLN A C 1
ATOM 757 O O . GLN A 1 101 ? 21.326 9.394 -26.487 1.00 67.62 101 GLN A O 1
ATOM 762 N N . CYS A 1 102 ? 19.545 10.645 -27.121 1.00 66.06 102 CYS A N 1
ATOM 763 C CA . CYS A 1 102 ? 18.957 10.836 -25.805 1.00 66.06 102 CYS A CA 1
ATOM 764 C C . CYS A 1 102 ? 17.981 9.695 -25.509 1.00 66.06 102 CYS A C 1
ATOM 766 O O . CYS A 1 102 ? 17.106 9.372 -26.313 1.00 66.06 102 CYS A O 1
ATOM 768 N N . TYR A 1 103 ? 18.112 9.105 -24.330 1.00 68.44 103 TYR A N 1
ATOM 769 C CA . TYR A 1 103 ? 17.216 8.076 -23.828 1.00 68.44 103 TYR A CA 1
ATOM 770 C C . TYR A 1 103 ? 16.461 8.623 -22.630 1.00 68.44 103 TYR A C 1
ATOM 772 O O . TYR A 1 103 ? 17.068 9.203 -21.723 1.00 68.44 103 TYR A O 1
ATOM 780 N N . LYS A 1 104 ? 15.152 8.389 -22.593 1.00 69.69 104 LYS A N 1
ATOM 781 C CA . LYS A 1 104 ? 14.306 8.730 -21.454 1.00 69.69 104 LYS A CA 1
ATOM 782 C C . LYS A 1 104 ? 14.123 7.492 -20.592 1.00 69.69 104 LYS A C 1
ATOM 784 O O . LYS A 1 104 ? 13.751 6.436 -21.093 1.00 69.69 104 LYS A O 1
ATOM 789 N N . THR A 1 105 ? 14.357 7.626 -19.289 1.00 75.12 105 THR A N 1
ATOM 790 C CA . THR A 1 105 ? 14.020 6.556 -18.346 1.00 75.12 105 THR A CA 1
ATOM 791 C C . THR A 1 105 ? 12.657 6.839 -17.726 1.00 75.12 105 THR A C 1
ATOM 793 O O . THR A 1 105 ? 12.446 7.920 -17.180 1.00 75.12 105 THR A O 1
ATOM 796 N N . LYS A 1 106 ? 11.735 5.879 -17.822 1.00 84.50 106 LYS A N 1
ATOM 797 C CA . LYS A 1 106 ? 10.418 5.884 -17.179 1.00 84.50 106 LYS A CA 1
ATOM 798 C C . LYS A 1 106 ? 10.406 4.820 -16.079 1.00 84.50 106 LYS A C 1
ATOM 800 O O . LYS A 1 106 ? 10.621 3.640 -16.348 1.00 84.50 106 LYS A O 1
ATOM 805 N N . GLY A 1 107 ? 10.172 5.238 -14.837 1.00 86.88 107 GLY A N 1
ATOM 806 C CA . GLY A 1 107 ? 10.105 4.337 -13.679 1.00 86.88 107 GLY A CA 1
ATOM 807 C C . GLY A 1 107 ? 8.675 3.917 -13.328 1.00 86.88 107 GLY A C 1
ATOM 808 O O . GLY A 1 107 ? 7.860 4.757 -12.978 1.00 86.88 107 GLY A O 1
ATOM 809 N N . TYR A 1 108 ? 8.341 2.634 -13.348 1.00 90.50 108 TYR A N 1
ATOM 810 C CA . TYR A 1 108 ? 7.011 2.132 -12.994 1.00 90.50 108 TYR A CA 1
ATOM 811 C C . TYR A 1 108 ? 7.058 1.345 -11.690 1.00 90.50 108 TYR A C 1
ATOM 813 O O . TYR A 1 108 ? 7.867 0.429 -11.532 1.00 90.50 108 TYR A O 1
ATOM 821 N N . GLN A 1 109 ? 6.151 1.656 -10.764 1.00 95.19 109 GLN A N 1
ATOM 822 C CA . GLN A 1 109 ? 6.005 0.884 -9.535 1.00 95.19 109 GLN A CA 1
ATOM 823 C C . GLN A 1 109 ? 4.859 -0.118 -9.680 1.00 95.19 109 GLN A C 1
ATOM 825 O O . GLN A 1 109 ? 3.691 0.262 -9.766 1.00 95.19 109 GLN A O 1
ATOM 830 N N . TYR A 1 110 ? 5.198 -1.403 -9.646 1.00 94.00 110 TYR A N 1
ATOM 831 C CA . TYR A 1 110 ? 4.240 -2.499 -9.593 1.00 94.00 110 TYR A CA 1
ATOM 832 C C . TYR A 1 110 ? 3.941 -2.823 -8.134 1.00 94.00 110 TYR A C 1
ATOM 834 O O . TYR A 1 110 ? 4.855 -3.034 -7.334 1.00 94.00 110 TYR A O 1
ATOM 842 N N . VAL A 1 111 ? 2.663 -2.851 -7.769 1.00 96.31 111 VAL A N 1
ATOM 843 C CA . VAL A 1 111 ? 2.203 -3.185 -6.417 1.00 96.31 111 VAL A CA 1
ATOM 844 C C . VAL A 1 111 ? 1.189 -4.305 -6.523 1.00 96.31 111 VAL A C 1
ATOM 846 O O . VAL A 1 111 ? 0.112 -4.126 -7.087 1.00 96.31 111 VAL A O 1
ATOM 849 N N . SER A 1 112 ? 1.533 -5.473 -5.990 1.00 95.56 112 SER A N 1
ATOM 850 C CA . SER A 1 112 ? 0.655 -6.636 -6.017 1.00 95.56 112 SER A CA 1
ATOM 851 C C . SER A 1 112 ? 0.049 -6.866 -4.644 1.00 95.56 112 SER A C 1
ATOM 853 O O . SER A 1 112 ? 0.762 -7.034 -3.658 1.00 95.56 112 SER A O 1
ATOM 855 N N . ILE A 1 113 ? -1.278 -6.830 -4.578 1.00 97.38 113 ILE A N 1
ATOM 856 C CA . ILE A 1 113 ? -2.055 -6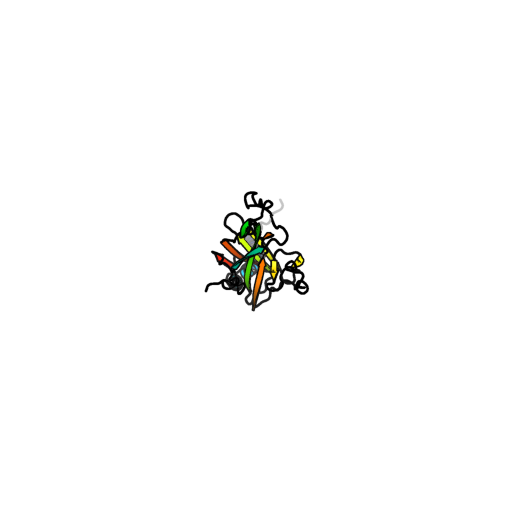.843 -3.341 1.00 97.38 113 ILE A CA 1
ATOM 857 C C . ILE A 1 113 ? -2.925 -8.094 -3.341 1.00 97.38 113 ILE A C 1
ATOM 859 O O . ILE A 1 113 ? -3.708 -8.318 -4.266 1.00 97.38 113 ILE A O 1
ATOM 863 N N . ASN A 1 114 ? -2.804 -8.891 -2.285 1.00 97.31 114 ASN A N 1
ATOM 864 C CA . ASN A 1 114 ? -3.671 -10.023 -2.004 1.00 97.31 114 ASN A CA 1
ATOM 865 C C . ASN A 1 114 ? -4.717 -9.607 -0.970 1.00 97.31 114 ASN A C 1
ATOM 867 O O . ASN A 1 114 ? -4.383 -9.219 0.152 1.00 97.31 114 ASN A O 1
ATOM 871 N N . VAL A 1 115 ? -5.987 -9.728 -1.346 1.00 96.94 115 VAL A N 1
ATOM 872 C CA . VAL A 1 115 ? -7.127 -9.486 -0.463 1.00 96.94 115 VAL A CA 1
ATOM 873 C C . VAL A 1 115 ? -7.687 -10.835 -0.029 1.00 96.94 115 VAL A C 1
ATOM 875 O O . VAL A 1 115 ? -8.107 -11.641 -0.857 1.00 96.94 115 VAL A O 1
ATOM 878 N N . GLY A 1 116 ? -7.692 -11.091 1.274 1.00 96.56 116 GLY A N 1
ATOM 879 C CA . GLY A 1 116 ? -8.275 -12.279 1.884 1.00 96.56 116 GLY A CA 1
ATOM 880 C C . GLY A 1 116 ? -9.804 -12.234 1.915 1.00 96.56 116 GLY A C 1
ATOM 881 O O . GLY A 1 116 ? -10.459 -11.580 1.102 1.00 96.56 116 GLY A O 1
ATOM 882 N N . ASP A 1 117 ? -10.401 -12.956 2.862 1.00 96.00 117 ASP A N 1
ATOM 883 C CA . ASP A 1 117 ? -11.859 -12.990 3.033 1.00 96.00 117 ASP A CA 1
ATOM 884 C C . ASP A 1 117 ? -12.362 -11.792 3.859 1.00 96.00 117 ASP A C 1
ATOM 886 O O . ASP A 1 117 ? -12.701 -11.947 5.040 1.00 96.00 117 ASP A O 1
ATOM 890 N N . ILE A 1 118 ? -12.300 -10.586 3.270 1.00 94.25 118 ILE A N 1
ATOM 891 C CA . ILE A 1 118 ? -12.742 -9.312 3.877 1.00 94.25 118 ILE A CA 1
ATOM 892 C C . ILE A 1 118 ? -13.370 -8.389 2.836 1.00 94.25 118 ILE A C 1
ATOM 894 O O . ILE A 1 118 ? -12.907 -8.315 1.701 1.00 94.25 118 ILE A O 1
ATOM 898 N N . GLU A 1 119 ? -14.389 -7.634 3.240 1.00 92.75 119 GLU A N 1
ATOM 899 C CA . GLU A 1 119 ? -14.898 -6.509 2.446 1.00 92.75 119 GLU A CA 1
ATOM 900 C C . GLU A 1 119 ? -14.053 -5.271 2.721 1.00 92.75 119 GLU A C 1
ATOM 902 O O . GLU A 1 119 ? -13.926 -4.845 3.867 1.00 92.75 119 GLU A O 1
ATOM 907 N N . ILE A 1 120 ? -13.473 -4.717 1.660 1.00 94.56 120 ILE A N 1
ATOM 908 C CA . ILE A 1 120 ? -12.766 -3.439 1.676 1.00 94.56 120 ILE A CA 1
ATOM 909 C C . ILE A 1 120 ? -13.423 -2.498 0.687 1.00 94.56 120 ILE A C 1
ATOM 911 O O . ILE A 1 120 ? -13.771 -2.898 -0.422 1.00 94.56 120 ILE A O 1
ATOM 915 N N . GLU A 1 121 ? -13.564 -1.244 1.091 1.00 95.00 121 GLU A N 1
ATOM 916 C CA . GLU A 1 121 ? -14.086 -0.188 0.226 1.00 95.00 121 GLU A CA 1
ATOM 917 C C . GLU A 1 121 ? -12.984 0.302 -0.717 1.00 95.00 121 GLU A C 1
ATOM 919 O O . GLU A 1 121 ? -13.185 0.442 -1.924 1.00 95.00 121 GLU A O 1
ATOM 924 N N . LYS A 1 122 ? -11.790 0.5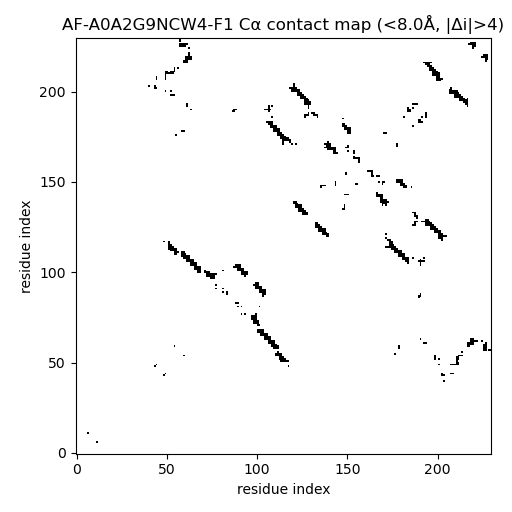22 -0.156 1.00 96.00 122 LYS A N 1
ATOM 925 C CA . LYS A 1 122 ? -10.592 0.918 -0.895 1.00 96.00 122 LYS A CA 1
ATOM 926 C C . LYS A 1 122 ? -9.314 0.484 -0.183 1.00 96.00 122 LYS A C 1
ATOM 928 O O . LYS A 1 122 ? -9.323 0.202 1.017 1.00 96.00 122 LYS A O 1
ATOM 933 N N . VAL A 1 123 ? -8.208 0.460 -0.920 1.00 97.44 123 VAL A N 1
ATOM 934 C CA . VAL A 1 123 ? -6.852 0.327 -0.366 1.00 97.44 123 VAL A CA 1
ATOM 935 C C . VAL A 1 123 ? -6.082 1.606 -0.633 1.00 97.44 123 VAL A C 1
ATOM 937 O O . VAL A 1 123 ? -6.056 2.092 -1.760 1.00 97.44 123 VAL A O 1
ATOM 940 N N . ILE A 1 124 ? -5.435 2.131 0.399 1.00 97.75 124 ILE A N 1
ATOM 941 C CA . ILE A 1 124 ? -4.469 3.214 0.271 1.00 97.75 124 ILE A CA 1
ATOM 942 C C . ILE A 1 124 ? -3.089 2.586 0.129 1.00 97.75 124 ILE A C 1
ATOM 944 O O . ILE A 1 124 ? -2.661 1.829 0.999 1.00 97.75 124 ILE A O 1
ATOM 948 N N . VAL A 1 125 ? -2.399 2.902 -0.959 1.00 98.12 125 VAL A N 1
ATOM 949 C CA . VAL A 1 125 ? -1.013 2.507 -1.208 1.00 98.12 125 VAL A CA 1
ATOM 950 C C . VAL A 1 125 ? -0.129 3.717 -0.954 1.00 98.12 125 VAL A C 1
ATOM 952 O O . VAL A 1 125 ? -0.238 4.711 -1.660 1.00 98.12 125 VAL A O 1
ATOM 955 N N . GLY A 1 126 ? 0.731 3.650 0.054 1.00 98.12 126 GLY A N 1
ATOM 956 C CA . GLY A 1 126 ? 1.753 4.656 0.329 1.00 98.12 126 GLY A CA 1
ATOM 957 C C . GLY A 1 126 ? 3.098 4.242 -0.257 1.00 98.12 126 GLY A C 1
ATOM 958 O O . GLY A 1 126 ? 3.564 3.134 0.002 1.00 98.12 126 GLY A O 1
ATOM 959 N N . LEU A 1 127 ? 3.737 5.136 -1.005 1.00 98.06 127 LEU A N 1
ATOM 960 C CA . LEU A 1 127 ? 5.114 5.007 -1.476 1.00 98.06 127 LEU A CA 1
ATOM 961 C C . LEU A 1 127 ? 5.991 6.054 -0.794 1.00 98.06 127 LEU A C 1
ATOM 963 O O . LEU A 1 127 ? 5.557 7.188 -0.597 1.00 98.06 127 LEU A O 1
ATOM 967 N N . SER A 1 128 ? 7.228 5.695 -0.466 1.00 97.38 128 SER A N 1
ATOM 968 C CA . SER A 1 128 ? 8.242 6.646 -0.004 1.00 97.38 128 SER A CA 1
ATOM 969 C C . SER A 1 128 ? 9.627 6.236 -0.484 1.00 97.38 128 SER A C 1
ATOM 971 O O . SER A 1 128 ? 9.908 5.045 -0.618 1.00 97.38 128 SER A O 1
ATOM 973 N N . ASP A 1 129 ? 10.483 7.220 -0.737 1.00 94.56 129 ASP A N 1
ATOM 974 C CA . ASP A 1 129 ? 11.891 7.053 -1.116 1.00 94.56 129 ASP A CA 1
ATOM 975 C C . ASP A 1 129 ? 12.874 7.584 -0.054 1.00 94.56 129 ASP A C 1
ATOM 977 O O . ASP A 1 129 ? 14.086 7.527 -0.246 1.00 94.56 129 ASP A O 1
ATOM 981 N N . GLY A 1 130 ? 12.362 8.030 1.098 1.00 92.62 130 GLY A N 1
ATOM 982 C CA . GLY A 1 130 ? 13.136 8.636 2.184 1.00 92.62 130 GLY A CA 1
ATOM 983 C C . GLY A 1 130 ? 13.307 10.154 2.069 1.00 92.62 130 GLY A C 1
ATOM 984 O O . GLY A 1 130 ? 13.615 10.784 3.079 1.00 92.62 130 GLY A O 1
ATOM 985 N N . LEU A 1 131 ? 13.067 10.738 0.892 1.00 92.69 131 LEU A N 1
ATOM 986 C CA . LEU A 1 131 ? 13.038 12.188 0.678 1.00 92.69 131 LEU 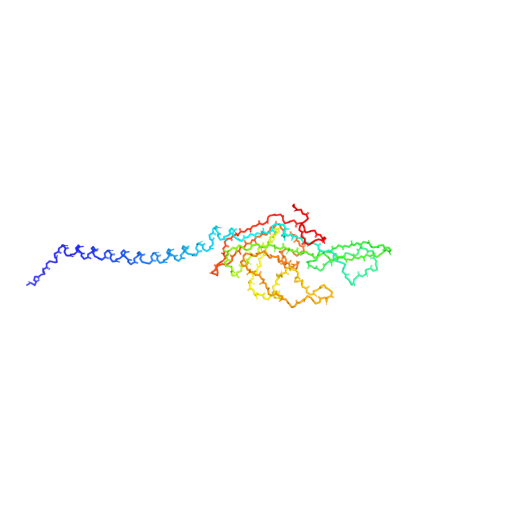A CA 1
ATOM 987 C C . LEU A 1 131 ? 11.599 12.702 0.643 1.00 92.69 131 LEU A C 1
ATOM 989 O O . LEU A 1 131 ? 11.294 13.710 1.276 1.00 92.69 131 LEU A O 1
ATOM 993 N N . ASP A 1 132 ? 10.720 11.977 -0.048 1.00 95.94 132 ASP A N 1
ATOM 994 C CA . ASP A 1 132 ? 9.305 12.293 -0.183 1.00 95.94 132 ASP A CA 1
ATOM 995 C C . ASP A 1 132 ? 8.418 11.050 0.030 1.00 95.94 132 ASP A C 1
ATOM 997 O O . ASP A 1 132 ? 8.871 9.898 0.155 1.00 95.94 132 ASP A O 1
ATOM 1001 N N . SER A 1 133 ? 7.112 11.281 0.127 1.00 96.81 133 SER A N 1
ATOM 1002 C CA . SER A 1 133 ? 6.102 10.237 0.222 1.00 96.81 133 SER A CA 1
ATOM 1003 C C . SER A 1 133 ? 4.806 10.640 -0.467 1.00 96.81 133 SER A C 1
ATOM 1005 O O . SER A 1 133 ? 4.376 11.788 -0.404 1.00 96.81 133 SER A O 1
ATOM 1007 N N . LYS A 1 134 ? 4.138 9.668 -1.089 1.00 97.50 134 LYS A N 1
ATOM 1008 C CA . LYS A 1 134 ? 2.863 9.886 -1.771 1.00 97.50 134 LYS A CA 1
ATOM 1009 C C . LYS A 1 134 ? 1.937 8.700 -1.577 1.00 97.50 134 LYS A C 1
ATOM 1011 O O . LYS A 1 134 ? 2.386 7.557 -1.510 1.00 97.50 134 LYS A O 1
ATOM 1016 N N . ALA A 1 135 ? 0.645 8.980 -1.466 1.00 97.50 135 ALA A N 1
ATOM 1017 C CA . ALA A 1 135 ? -0.385 7.974 -1.267 1.00 97.50 135 ALA A CA 1
ATOM 1018 C C . ALA A 1 135 ? -1.358 7.949 -2.447 1.00 97.50 135 ALA A C 1
ATOM 1020 O O . ALA A 1 135 ? -1.672 8.990 -3.026 1.00 97.50 135 ALA A O 1
ATOM 1021 N N . TYR A 1 136 ? -1.851 6.759 -2.772 1.00 96.50 136 TYR A N 1
ATOM 1022 C CA . TYR A 1 136 ? -2.779 6.521 -3.872 1.00 96.50 136 TYR A CA 1
ATOM 1023 C C . TYR A 1 136 ? -3.939 5.668 -3.389 1.00 96.50 136 TYR A C 1
ATOM 1025 O O . TYR A 1 136 ? -3.751 4.742 -2.603 1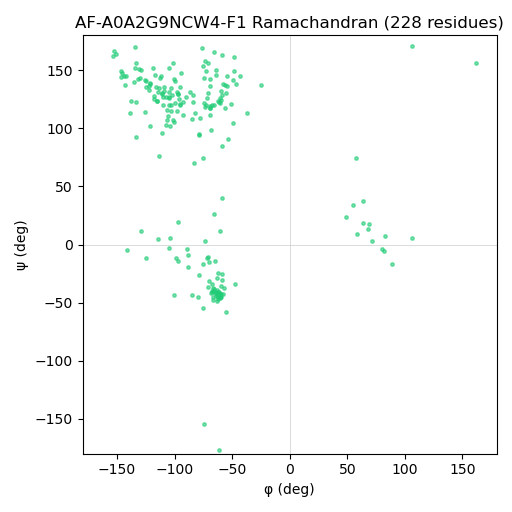.00 96.50 136 TYR A O 1
ATOM 1033 N N . GLU A 1 137 ? -5.136 5.958 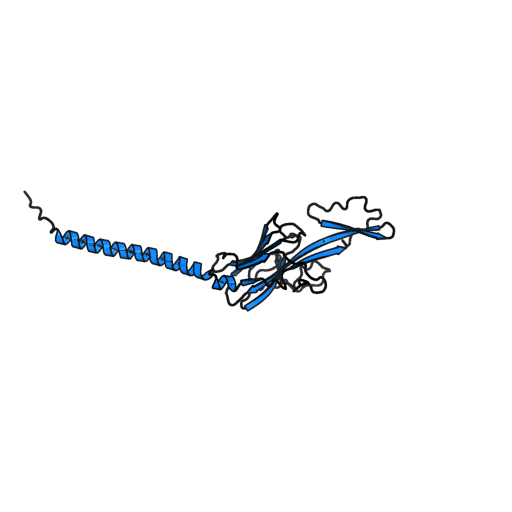-3.882 1.00 95.56 137 GLU A N 1
ATOM 1034 C CA . GLU A 1 137 ? -6.334 5.207 -3.529 1.00 95.56 137 GLU A CA 1
ATOM 1035 C C . GLU A 1 137 ? -6.713 4.243 -4.651 1.00 95.56 137 GLU A C 1
ATOM 1037 O O . GLU A 1 137 ? -6.847 4.634 -5.809 1.00 95.56 137 GLU A O 1
ATOM 1042 N N . ILE A 1 138 ? -6.915 2.980 -4.291 1.00 95.31 138 ILE A N 1
ATOM 1043 C CA . ILE A 1 138 ? -7.445 1.938 -5.165 1.00 95.31 138 ILE A CA 1
ATOM 1044 C C . ILE A 1 138 ? -8.864 1.649 -4.699 1.00 95.31 138 ILE A C 1
ATOM 1046 O O . ILE A 1 138 ? -9.065 0.984 -3.681 1.00 95.31 138 ILE A O 1
ATOM 1050 N N . VAL A 1 139 ? -9.841 2.174 -5.433 1.00 94.38 139 VAL A N 1
ATOM 1051 C CA . VAL A 1 139 ? -11.271 2.037 -5.135 1.00 94.38 139 VAL A CA 1
ATOM 1052 C C . VAL A 1 139 ? -11.883 1.028 -6.104 1.00 94.38 139 VAL A C 1
ATOM 1054 O O . VAL A 1 139 ? -11.669 1.125 -7.312 1.00 94.38 139 VAL A O 1
ATOM 1057 N N . ALA A 1 140 ? -12.641 0.057 -5.590 1.00 89.94 140 ALA A N 1
ATOM 1058 C CA . ALA A 1 140 ? -13.329 -0.920 -6.433 1.00 89.94 140 ALA A CA 1
ATOM 1059 C C . ALA A 1 140 ? -14.300 -0.219 -7.401 1.00 89.94 140 ALA A C 1
ATOM 1061 O O . ALA A 1 140 ? -15.081 0.630 -6.977 1.00 89.94 140 ALA A O 1
ATOM 1062 N N . GLY A 1 141 ? -14.265 -0.568 -8.689 1.00 87.31 141 GLY A N 1
ATOM 1063 C CA . GLY A 1 141 ? -15.161 0.017 -9.695 1.00 87.31 141 GLY A CA 1
ATOM 1064 C C . GLY A 1 141 ? -14.728 1.396 -10.210 1.00 87.31 141 GLY A C 1
ATOM 1065 O O . GLY A 1 141 ? -15.362 1.939 -11.110 1.00 87.31 141 GLY A O 1
ATOM 1066 N N . ALA A 1 142 ? -13.655 1.989 -9.673 1.00 89.06 142 ALA A N 1
ATOM 1067 C CA . ALA A 1 142 ? -13.192 3.288 -10.151 1.00 89.06 142 ALA A CA 1
ATOM 1068 C C . ALA A 1 142 ? -12.601 3.193 -11.564 1.00 89.06 142 ALA A C 1
ATOM 1070 O O . ALA A 1 142 ? -11.902 2.234 -11.907 1.00 89.06 142 ALA A O 1
ATOM 1071 N N . ASN A 1 143 ? -12.863 4.223 -12.371 1.00 84.88 143 ASN A N 1
ATOM 1072 C CA . ASN A 1 143 ? -12.304 4.352 -13.710 1.00 84.88 143 ASN A CA 1
ATOM 1073 C C . ASN A 1 143 ? -10.812 4.720 -13.616 1.00 84.88 143 ASN A C 1
ATOM 1075 O O . ASN A 1 143 ? -10.488 5.788 -13.085 1.00 84.88 143 ASN A O 1
ATOM 1079 N N . PRO A 1 144 ? -9.898 3.890 -14.150 1.00 79.88 144 PRO A N 1
ATOM 1080 C CA . PRO A 1 144 ? -8.474 4.156 -14.036 1.00 79.88 144 PRO A CA 1
ATOM 1081 C C . PRO A 1 144 ? -8.002 5.350 -14.884 1.00 79.88 144 PRO A C 1
ATOM 1083 O O . PRO A 1 144 ? -6.924 5.877 -14.636 1.00 79.88 144 PRO A O 1
ATOM 1086 N N . ALA A 1 145 ? -8.800 5.837 -15.845 1.00 74.88 145 ALA A N 1
ATOM 1087 C CA . ALA A 1 145 ? -8.439 6.981 -16.691 1.00 74.88 145 ALA A CA 1
ATOM 1088 C C . ALA A 1 145 ? -8.159 8.270 -15.895 1.00 74.88 145 ALA A C 1
ATOM 1090 O O . ALA A 1 145 ? -7.409 9.128 -16.353 1.00 74.88 145 ALA A O 1
ATOM 1091 N N . THR A 1 146 ? -8.741 8.403 -14.701 1.00 72.62 146 THR A N 1
ATOM 1092 C CA . THR A 1 146 ? -8.562 9.571 -13.827 1.00 72.62 146 THR A CA 1
ATOM 1093 C C . THR A 1 146 ? -7.636 9.310 -12.640 1.00 72.62 146 THR A C 1
ATOM 1095 O O . THR A 1 146 ? -7.391 10.228 -11.860 1.00 72.62 146 THR A O 1
ATOM 1098 N N . SER A 1 147 ? -7.135 8.084 -12.460 1.00 81.44 147 SER A N 1
ATOM 1099 C CA . SER A 1 147 ? -6.221 7.746 -11.365 1.00 81.44 147 SER A CA 1
ATOM 1100 C C . SER A 1 147 ? -4.791 7.589 -11.855 1.00 81.44 147 SER A C 1
ATOM 1102 O O . SER A 1 147 ? -4.536 7.157 -12.967 1.00 81.44 147 SER A O 1
ATOM 1104 N N . SER A 1 148 ? -3.829 7.850 -10.975 1.00 88.62 148 SER A N 1
ATOM 1105 C CA . SER A 1 148 ? -2.416 7.533 -11.214 1.00 88.62 148 SER A CA 1
ATOM 1106 C C . SER A 1 148 ? -2.086 6.036 -11.112 1.00 88.62 148 SER A C 1
ATOM 1108 O O . SER A 1 148 ? -0.918 5.655 -11.192 1.00 88.62 148 SER A O 1
ATOM 1110 N N . VAL A 1 149 ? -3.107 5.207 -10.882 1.00 90.88 149 VAL A N 1
ATOM 1111 C CA . VAL A 1 149 ? -3.018 3.767 -10.640 1.00 90.88 149 VAL A CA 1
ATOM 1112 C C . VAL A 1 149 ? -3.856 3.031 -11.678 1.00 90.88 149 VAL A C 1
ATOM 1114 O O . VAL A 1 149 ? -4.990 3.427 -11.940 1.00 90.88 149 VAL A O 1
ATOM 1117 N N . TYR A 1 150 ? -3.319 1.947 -12.232 1.00 89.00 150 TYR A N 1
ATOM 1118 C CA . TYR A 1 150 ? -3.951 1.160 -13.295 1.00 89.00 150 TYR A CA 1
ATOM 1119 C C . TYR A 1 150 ? -3.873 -0.333 -12.976 1.00 89.00 150 TYR A C 1
ATOM 1121 O O . TYR A 1 150 ? -2.987 -0.767 -12.238 1.00 89.00 150 TYR A O 1
ATOM 1129 N N . ASN A 1 151 ? -4.781 -1.134 -13.537 1.00 88.12 151 ASN A N 1
ATOM 1130 C CA . ASN A 1 151 ? -4.672 -2.591 -13.462 1.00 88.12 151 ASN A CA 1
ATOM 1131 C C . ASN A 1 151 ? -3.486 -3.068 -14.321 1.00 88.12 151 ASN A C 1
ATOM 1133 O O . ASN A 1 151 ? -3.331 -2.643 -15.465 1.00 88.12 151 ASN A O 1
ATOM 1137 N N . TYR A 1 152 ? -2.684 -4.001 -13.809 1.00 85.12 152 TYR A N 1
ATOM 1138 C CA . TYR A 1 152 ? -1.663 -4.677 -14.611 1.00 85.12 152 TYR A CA 1
ATOM 1139 C C . TYR A 1 152 ? -2.286 -5.380 -15.829 1.00 85.12 152 TYR A C 1
ATOM 1141 O O . TYR A 1 152 ? -3.345 -6.000 -15.717 1.00 85.12 152 TYR A O 1
ATOM 1149 N N . GLY A 1 153 ? -1.629 -5.284 -16.988 1.00 74.94 153 GLY A N 1
ATOM 1150 C CA . GLY A 1 153 ? -2.142 -5.788 -18.269 1.00 74.94 153 GLY A CA 1
ATOM 1151 C C . GLY A 1 153 ? -3.132 -4.851 -18.972 1.00 74.94 153 GLY A C 1
ATOM 1152 O O . GLY A 1 153 ? -3.510 -5.115 -20.108 1.00 74.94 153 GLY A O 1
ATOM 1153 N N . VAL A 1 154 ? -3.519 -3.742 -18.333 1.00 62.94 154 VAL A N 1
ATOM 1154 C CA . VAL A 1 154 ? -4.276 -2.642 -18.943 1.00 62.94 154 VAL A CA 1
ATOM 1155 C C . VAL A 1 154 ? -3.347 -1.434 -18.946 1.00 62.94 154 VAL A C 1
ATOM 1157 O O . VAL A 1 154 ? -3.397 -0.580 -18.063 1.00 62.94 154 VAL A O 1
ATOM 1160 N N . GLY A 1 155 ? -2.388 -1.442 -19.874 1.00 53.34 155 GLY A N 1
ATOM 1161 C CA . GLY A 1 155 ? -1.422 -0.354 -19.995 1.00 53.34 155 GLY A CA 1
ATOM 1162 C C . GLY A 1 155 ? -2.112 0.964 -20.369 1.00 53.34 155 GLY A C 1
ATOM 1163 O O . GLY A 1 155 ? -3.140 0.930 -21.059 1.00 53.34 155 GLY A O 1
ATOM 1164 N N . PRO A 1 156 ? -1.572 2.124 -19.945 1.00 49.69 156 PRO A N 1
ATOM 1165 C CA . PRO A 1 156 ? -1.936 3.387 -20.570 1.00 49.69 156 PRO A CA 1
ATOM 1166 C C . PRO A 1 156 ? -1.690 3.253 -22.077 1.00 49.69 156 PRO A C 1
ATOM 1168 O O . PRO A 1 156 ? -0.672 2.703 -22.490 1.00 49.69 156 PRO A O 1
ATOM 1171 N N . THR A 1 157 ? -2.625 3.739 -22.886 1.00 51.94 157 THR A N 1
ATOM 1172 C CA . THR A 1 157 ? -2.636 3.708 -24.362 1.00 51.94 157 THR A CA 1
ATOM 1173 C C . THR A 1 157 ? -1.453 4.432 -25.032 1.00 51.94 157 THR A C 1
ATOM 1175 O O . THR A 1 157 ? -1.484 4.673 -26.233 1.00 51.94 157 THR A O 1
ATOM 1178 N N . ASP A 1 158 ? -0.418 4.803 -24.279 1.00 48.47 158 ASP A N 1
ATOM 1179 C CA . ASP A 1 158 ? 0.664 5.688 -24.717 1.00 48.47 158 ASP A CA 1
ATOM 1180 C C . ASP A 1 158 ? 1.844 4.964 -25.375 1.00 48.47 158 ASP A C 1
ATOM 1182 O O . ASP A 1 158 ? 2.755 5.632 -25.855 1.00 48.47 158 ASP A O 1
ATOM 1186 N N . TYR A 1 159 ? 1.839 3.630 -25.437 1.00 42.66 159 TYR A N 1
ATOM 1187 C CA . TYR A 1 159 ? 2.821 2.889 -26.230 1.00 42.66 159 TYR A CA 1
ATOM 1188 C C . TYR A 1 159 ? 2.162 2.372 -27.517 1.00 42.66 159 TYR A C 1
ATOM 1190 O O . TYR A 1 159 ? 1.403 1.403 -27.510 1.00 42.66 159 TYR A O 1
ATOM 1198 N N . ASP A 1 160 ? 2.436 3.077 -28.616 1.00 40.31 160 ASP A N 1
ATOM 1199 C CA . ASP A 1 160 ? 2.187 2.697 -30.017 1.00 40.31 160 ASP A CA 1
ATOM 1200 C C . ASP A 1 160 ? 0.745 2.594 -30.539 1.00 40.31 160 ASP A C 1
ATOM 1202 O O . ASP A 1 160 ? 0.525 2.096 -31.644 1.00 40.31 160 ASP A O 1
ATOM 1206 N N . GLY A 1 161 ? -0.264 3.101 -29.825 1.00 43.19 161 GLY A N 1
ATOM 1207 C CA . GLY A 1 161 ? -1.634 3.104 -30.362 1.00 43.19 161 GLY A CA 1
ATOM 1208 C C . GLY A 1 161 ? -2.200 1.697 -30.597 1.00 43.19 161 GLY A C 1
ATOM 1209 O O . GLY A 1 161 ? -3.178 1.527 -31.326 1.00 43.19 161 GLY A O 1
ATOM 1210 N N . VAL A 1 162 ? -1.607 0.682 -29.963 1.00 42.78 162 VAL A N 1
ATOM 1211 C CA . VAL A 1 162 ? -2.248 -0.617 -29.804 1.00 42.78 162 VAL A CA 1
ATOM 1212 C C . VAL A 1 162 ? -3.391 -0.386 -28.829 1.00 42.78 162 VAL A C 1
ATOM 1214 O O . VAL A 1 162 ? -3.149 -0.064 -27.668 1.00 42.78 162 VAL A O 1
ATOM 1217 N N . GLU A 1 163 ? -4.627 -0.482 -29.320 1.00 41.00 163 GLU A N 1
ATOM 1218 C CA . GLU A 1 163 ? -5.846 -0.365 -28.522 1.00 41.00 163 GLU A CA 1
ATOM 1219 C C . GLU A 1 163 ? -5.793 -1.358 -27.352 1.00 41.00 163 GLU A C 1
ATOM 1221 O O . GLU A 1 163 ? -6.227 -2.509 -27.446 1.00 41.00 163 GLU A O 1
ATOM 1226 N N . SER A 1 164 ? -5.261 -0.924 -26.209 1.00 50.00 164 SER A N 1
ATOM 1227 C CA . SER A 1 164 ? -5.625 -1.528 -24.945 1.00 50.00 164 SER A CA 1
ATOM 1228 C C . SER A 1 164 ? -7.126 -1.298 -24.819 1.00 50.00 164 SER A C 1
ATOM 1230 O O . SER A 1 164 ? -7.614 -0.173 -24.938 1.00 50.00 164 SER A O 1
ATOM 1232 N N . GLY A 1 165 ? -7.876 -2.396 -24.687 1.00 54.88 165 GLY A N 1
ATOM 1233 C CA . GLY A 1 165 ? -9.328 -2.350 -24.547 1.00 54.88 165 GLY A CA 1
ATOM 1234 C C . GLY A 1 165 ? -9.759 -1.330 -23.484 1.00 54.88 165 GLY A C 1
ATOM 1235 O O . GLY A 1 165 ? -8.945 -0.939 -22.642 1.00 54.88 165 GLY A O 1
ATOM 1236 N N . PRO A 1 166 ? -11.030 -0.891 -23.510 1.00 58.00 166 PRO A N 1
ATOM 1237 C CA . PRO A 1 166 ? -11.509 0.212 -22.683 1.00 58.00 166 PRO A CA 1
ATOM 1238 C C . PRO A 1 166 ? -11.040 0.044 -21.234 1.00 58.00 166 PRO A C 1
ATOM 1240 O O . PRO A 1 166 ? -11.072 -1.090 -20.738 1.00 58.00 166 PRO A O 1
ATOM 1243 N N . PRO A 1 167 ? -10.598 1.132 -20.569 1.00 61.84 167 PRO A N 1
ATOM 1244 C CA . PRO A 1 167 ? -10.018 1.077 -19.236 1.00 61.84 167 PRO A CA 1
ATOM 1245 C C . PRO A 1 167 ? -10.924 0.258 -18.323 1.00 61.84 167 PRO A C 1
ATOM 1247 O O . PRO A 1 167 ? -12.005 0.699 -17.935 1.00 61.84 167 PRO A O 1
ATOM 1250 N N . SER A 1 168 ? -10.513 -0.977 -18.028 1.00 74.19 168 SER A N 1
ATOM 1251 C CA . SER A 1 168 ? -11.328 -1.839 -17.187 1.00 74.19 168 SER A CA 1
ATOM 1252 C C . SER A 1 168 ? -11.251 -1.284 -15.774 1.00 74.19 168 SER A C 1
ATOM 1254 O O . SER A 1 168 ? -10.143 -1.041 -15.287 1.00 74.19 168 SER A O 1
ATOM 1256 N N . GLU A 1 169 ? -12.403 -1.109 -15.136 1.00 84.94 169 GLU A N 1
ATOM 1257 C CA . GLU A 1 169 ? -12.524 -0.635 -13.757 1.00 84.94 169 GLU A CA 1
ATOM 1258 C C . GLU A 1 169 ? -11.504 -1.301 -12.818 1.00 84.94 169 GLU A C 1
ATOM 1260 O O . GLU A 1 169 ? -11.159 -2.481 -12.971 1.00 84.94 169 GLU A O 1
ATOM 1265 N N . LEU A 1 170 ? -11.005 -0.553 -11.832 1.00 86.00 170 LEU A N 1
ATOM 1266 C CA . LEU A 1 170 ? -10.110 -1.097 -10.811 1.00 86.00 170 LEU A CA 1
ATOM 1267 C C . LEU A 1 170 ? -10.811 -2.231 -10.051 1.00 86.00 170 LEU A C 1
ATOM 1269 O O . LEU A 1 170 ? -11.906 -2.066 -9.507 1.00 86.00 170 LEU A O 1
ATOM 1273 N N . LYS A 1 171 ? -10.180 -3.411 -10.026 1.00 85.56 171 LYS A N 1
ATOM 1274 C CA . LYS A 1 171 ? -10.777 -4.624 -9.452 1.00 85.56 171 LYS A CA 1
ATOM 1275 C C . LYS A 1 171 ? -10.214 -4.898 -8.072 1.00 85.56 171 LYS A C 1
ATOM 1277 O O . LYS A 1 171 ? -9.111 -5.412 -7.953 1.00 85.56 171 LYS A O 1
ATOM 1282 N N . LEU A 1 172 ? -11.018 -4.673 -7.043 1.00 88.38 172 LEU A N 1
ATOM 1283 C CA . LEU A 1 172 ? -10.679 -5.007 -5.667 1.00 88.38 172 LEU A CA 1
ATOM 1284 C C . LEU A 1 172 ? -11.742 -5.976 -5.134 1.00 88.38 172 LEU A C 1
ATOM 1286 O O . LEU A 1 172 ? -12.867 -5.578 -4.852 1.00 88.38 172 LEU A O 1
ATOM 1290 N N . ALA A 1 173 ? -11.419 -7.268 -5.082 1.00 89.00 173 ALA A N 1
ATOM 1291 C CA . ALA A 1 173 ? -12.372 -8.322 -4.731 1.00 89.00 173 ALA A CA 1
ATOM 1292 C C . ALA A 1 173 ? -11.802 -9.267 -3.668 1.00 89.00 173 ALA A C 1
ATOM 1294 O O . ALA A 1 173 ? -10.595 -9.498 -3.611 1.00 89.00 173 ALA A O 1
ATOM 1295 N N . LYS A 1 174 ? -12.692 -9.845 -2.851 1.00 92.81 174 LYS A N 1
ATOM 1296 C CA . LYS A 1 174 ? -12.350 -10.865 -1.848 1.00 92.81 174 LYS A CA 1
ATOM 1297 C C . LYS A 1 174 ? -11.612 -12.040 -2.472 1.00 92.81 174 LYS A C 1
ATOM 1299 O O . LYS A 1 174 ? -11.990 -12.495 -3.550 1.00 92.81 174 LYS A O 1
ATOM 1304 N N . LYS A 1 175 ? -10.664 -12.609 -1.725 1.00 93.31 175 LYS A N 1
ATOM 1305 C CA . LYS A 1 175 ? -9.925 -13.832 -2.092 1.00 93.31 175 LYS A CA 1
ATOM 1306 C C . LYS A 1 175 ? -9.243 -13.724 -3.460 1.00 93.31 175 LYS A C 1
ATOM 1308 O O . LYS A 1 175 ? -9.166 -14.708 -4.193 1.00 93.31 175 LYS A O 1
ATOM 1313 N N . GLN A 1 176 ? -8.771 -12.533 -3.823 1.00 92.25 176 GLN A N 1
ATOM 1314 C CA . GLN A 1 176 ? -8.084 -12.293 -5.089 1.00 92.25 176 GLN A CA 1
ATOM 1315 C C . GLN A 1 176 ? -6.765 -11.557 -4.871 1.00 92.25 176 GLN A C 1
ATOM 1317 O O . GLN A 1 176 ? -6.655 -10.672 -4.023 1.00 92.25 176 GLN A O 1
ATOM 1322 N N . GLY A 1 177 ? -5.773 -11.930 -5.678 1.00 93.62 177 GLY A N 1
ATOM 1323 C CA . GLY A 1 177 ? -4.543 -11.172 -5.870 1.00 93.62 177 GLY A CA 1
ATOM 1324 C C . GLY A 1 177 ? -4.645 -10.339 -7.142 1.00 93.62 177 GLY A C 1
ATOM 1325 O O . GLY A 1 177 ? -5.044 -10.859 -8.190 1.00 93.62 177 GLY A O 1
ATOM 1326 N N . LYS A 1 178 ? -4.309 -9.052 -7.059 1.00 93.94 178 LYS A N 1
ATOM 1327 C CA . LYS A 1 178 ? -4.265 -8.140 -8.209 1.00 93.94 178 LYS A CA 1
ATOM 1328 C C . LYS A 1 178 ? -3.008 -7.293 -8.161 1.00 93.94 178 LYS A C 1
ATOM 1330 O O . LYS A 1 178 ? -2.605 -6.832 -7.096 1.00 93.94 178 LYS A O 1
ATOM 1335 N N . THR A 1 179 ? -2.410 -7.093 -9.328 1.00 92.81 179 THR A N 1
ATOM 1336 C CA . THR A 1 179 ? -1.252 -6.220 -9.499 1.00 92.81 179 THR A CA 1
ATOM 1337 C C . THR A 1 179 ? -1.701 -4.914 -10.122 1.00 92.81 179 THR A C 1
ATOM 1339 O O . THR A 1 179 ? -2.477 -4.905 -11.079 1.00 92.81 179 THR A O 1
ATOM 1342 N N . TYR A 1 180 ? -1.200 -3.824 -9.564 1.00 93.88 180 TYR A N 1
ATOM 1343 C CA . TYR A 1 180 ? -1.463 -2.465 -9.991 1.00 93.88 180 TYR A CA 1
ATOM 1344 C C . TYR A 1 180 ? -0.164 -1.799 -10.412 1.00 93.88 180 TYR A C 1
ATOM 1346 O O . TYR A 1 180 ? 0.905 -2.143 -9.906 1.00 93.88 180 TYR A O 1
ATOM 1354 N N . VAL A 1 181 ? -0.269 -0.839 -11.321 1.00 92.12 181 VAL A N 1
ATOM 1355 C CA . VAL A 1 181 ? 0.865 -0.069 -11.832 1.00 92.12 181 VAL A CA 1
ATOM 1356 C C . VAL A 1 181 ? 0.663 1.393 -11.473 1.00 92.12 181 VAL A C 1
ATOM 1358 O O . VAL A 1 181 ? -0.390 1.960 -11.763 1.00 92.12 181 VAL A O 1
ATOM 1361 N N . ILE A 1 182 ? 1.672 1.994 -10.850 1.00 93.62 182 ILE A N 1
ATOM 1362 C CA . ILE A 1 182 ? 1.751 3.430 -10.58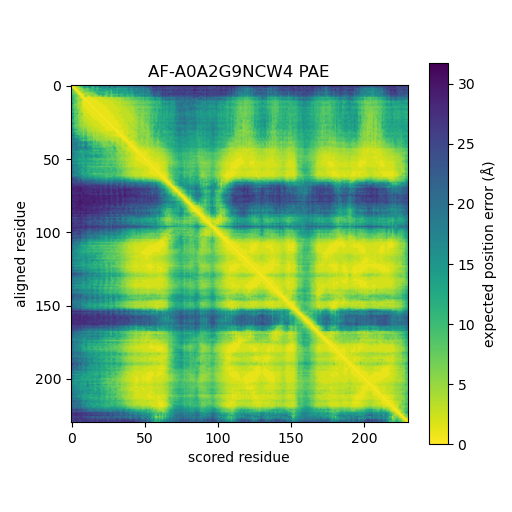3 1.00 93.62 182 ILE A CA 1
ATOM 1363 C C . ILE A 1 182 ? 2.752 4.022 -11.572 1.00 93.62 182 ILE A C 1
ATOM 1365 O O . ILE A 1 182 ? 3.882 3.534 -11.689 1.00 93.62 182 ILE A O 1
ATOM 1369 N N . ARG A 1 183 ? 2.319 5.047 -12.311 1.00 87.75 183 ARG A N 1
ATOM 1370 C CA . ARG A 1 183 ? 3.130 5.675 -13.361 1.00 87.75 183 ARG A CA 1
ATOM 1371 C C . ARG A 1 183 ? 4.287 6.489 -12.797 1.00 87.75 183 ARG A C 1
ATOM 1373 O O . ARG A 1 183 ? 4.221 7.021 -11.691 1.00 87.75 183 ARG A O 1
ATOM 1380 N N . TYR A 1 184 ? 5.297 6.649 -13.639 1.00 85.94 184 TYR A N 1
ATOM 1381 C CA . TYR A 1 184 ? 6.537 7.354 -13.351 1.00 85.94 184 TYR A CA 1
ATOM 1382 C C . TYR A 1 184 ? 6.376 8.825 -12.963 1.00 85.94 184 TYR A C 1
ATOM 1384 O O . TYR A 1 184 ? 7.106 9.316 -12.104 1.00 85.94 184 TYR A O 1
ATOM 1392 N N . ASP A 1 185 ? 5.410 9.518 -13.566 1.00 85.88 185 ASP A N 1
ATOM 1393 C CA . ASP A 1 185 ? 5.068 10.916 -13.285 1.00 85.88 185 ASP A CA 1
ATOM 1394 C C . ASP A 1 185 ? 4.301 11.070 -11.968 1.00 85.88 185 ASP A C 1
ATOM 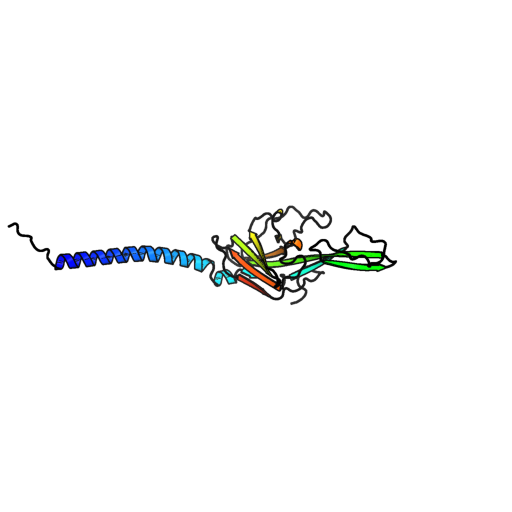1396 O O . ASP A 1 185 ? 4.183 12.162 -11.415 1.00 85.88 185 ASP A O 1
ATOM 1400 N N . ALA A 1 186 ? 3.768 9.961 -11.463 1.00 91.38 186 ALA A N 1
ATOM 1401 C CA . ALA A 1 186 ? 2.968 9.940 -10.267 1.00 91.38 186 ALA A CA 1
ATOM 1402 C C . ALA A 1 186 ? 3.740 9.522 -9.022 1.00 91.38 186 ALA A C 1
ATOM 1404 O O . ALA A 1 186 ? 3.171 9.715 -7.950 1.00 91.38 186 ALA A O 1
ATOM 1405 N N . LEU A 1 187 ? 4.962 8.991 -9.129 1.00 93.38 187 LEU A N 1
ATOM 1406 C CA . LEU A 1 187 ? 5.814 8.572 -8.003 1.00 93.38 187 LEU A CA 1
ATOM 1407 C C . LEU A 1 187 ? 6.131 9.728 -7.028 1.00 93.38 187 LEU A C 1
ATOM 1409 O O . LEU A 1 187 ? 5.930 10.884 -7.403 1.00 93.38 187 LEU A O 1
ATOM 1413 N N . PRO A 1 188 ? 6.599 9.444 -5.789 1.00 92.62 188 PRO A N 1
ATOM 1414 C CA . PRO A 1 188 ? 7.029 10.484 -4.847 1.00 92.62 188 PRO A CA 1
ATOM 1415 C C . PRO A 1 188 ? 8.109 11.387 -5.455 1.00 92.62 188 PRO A C 1
ATOM 1417 O O . PRO A 1 188 ? 7.869 12.569 -5.674 1.00 92.62 188 PRO A O 1
ATOM 1420 N N . THR A 1 189 ? 9.232 10.796 -5.867 1.00 91.31 189 THR A N 1
ATOM 1421 C CA . THR A 1 189 ? 10.208 11.439 -6.749 1.00 91.31 189 THR A CA 1
ATOM 1422 C C . THR A 1 189 ? 10.081 10.850 -8.151 1.00 91.31 189 THR A C 1
ATOM 1424 O O . THR A 1 189 ? 10.116 9.631 -8.342 1.00 91.31 189 THR A O 1
ATOM 1427 N N . VAL A 1 190 ? 9.918 11.719 -9.149 1.00 84.19 190 VAL A N 1
ATOM 1428 C CA . VAL A 1 190 ? 9.701 11.331 -10.550 1.00 84.19 190 VAL A CA 1
ATOM 1429 C C . VAL A 1 190 ? 10.831 10.419 -11.041 1.00 84.19 190 VAL A C 1
ATOM 1431 O O . VAL A 1 190 ? 12.008 10.732 -10.874 1.00 84.19 190 VAL A O 1
ATOM 1434 N N . ASN A 1 191 ? 10.465 9.288 -11.658 1.00 79.44 191 ASN A N 1
ATOM 1435 C CA . ASN A 1 191 ? 11.381 8.245 -12.158 1.00 79.44 191 ASN A CA 1
ATOM 1436 C C . ASN A 1 191 ? 12.309 7.602 -11.109 1.00 79.44 191 ASN A C 1
ATOM 1438 O O . ASN A 1 191 ? 13.207 6.845 -11.478 1.00 79.44 191 ASN A O 1
ATOM 1442 N N . TYR A 1 192 ? 12.120 7.869 -9.817 1.00 88.75 192 TYR A N 1
ATOM 1443 C CA . TYR A 1 192 ? 12.985 7.332 -8.776 1.00 88.75 192 TYR A CA 1
ATOM 1444 C C . TYR A 1 192 ? 12.362 6.112 -8.102 1.00 88.75 192 TYR A C 1
ATOM 1446 O O . TYR A 1 192 ? 11.159 6.070 -7.840 1.00 88.75 192 TYR A O 1
ATOM 1454 N N . LYS A 1 193 ? 13.197 5.113 -7.792 1.00 93.75 193 LYS A N 1
ATOM 1455 C CA . LYS A 1 193 ? 12.756 3.888 -7.121 1.00 93.75 193 LYS A CA 1
ATOM 1456 C C . LYS A 1 193 ? 12.354 4.192 -5.673 1.00 93.75 193 LYS A C 1
ATOM 1458 O O . LYS A 1 193 ? 13.231 4.560 -4.888 1.00 93.75 193 LYS A O 1
ATOM 1463 N N . PRO A 1 194 ? 11.097 3.953 -5.261 1.00 96.19 194 PRO A N 1
ATOM 1464 C CA . PRO A 1 194 ? 10.734 4.072 -3.858 1.00 96.19 194 PRO A CA 1
ATOM 1465 C C . PRO A 1 194 ? 11.480 3.029 -3.011 1.00 96.19 194 PRO A C 1
ATOM 1467 O O . PRO A 1 194 ? 11.749 1.907 -3.442 1.00 96.19 194 PRO A O 1
ATOM 1470 N N . SER A 1 195 ? 11.824 3.386 -1.779 1.00 97.12 195 SER A N 1
ATOM 1471 C CA . SER A 1 195 ? 12.468 2.483 -0.822 1.00 97.12 195 SER A CA 1
ATOM 1472 C C . SER A 1 195 ? 11.448 1.689 -0.005 1.00 97.12 195 SER A C 1
ATOM 1474 O O . SER A 1 195 ? 11.790 0.643 0.551 1.00 97.12 195 SER A O 1
ATOM 1476 N N . LYS A 1 196 ? 10.193 2.154 0.053 1.00 97.69 196 LYS A N 1
ATOM 1477 C CA . LYS A 1 196 ? 9.131 1.567 0.870 1.00 97.69 196 LYS A CA 1
ATOM 1478 C C . LYS A 1 196 ? 7.766 1.614 0.182 1.00 97.69 196 LYS A C 1
ATOM 1480 O O . LYS A 1 196 ? 7.371 2.655 -0.341 1.00 97.69 196 LYS A O 1
ATOM 1485 N N . VAL A 1 197 ? 7.020 0.511 0.287 1.00 98.19 197 VAL A N 1
ATOM 1486 C CA . VAL A 1 197 ? 5.575 0.437 0.005 1.00 98.19 197 VAL A CA 1
ATOM 1487 C C . VAL A 1 197 ? 4.831 0.088 1.286 1.00 98.19 197 VAL A C 1
ATOM 1489 O O . VAL A 1 197 ? 5.236 -0.820 2.009 1.00 98.19 197 VAL A O 1
ATOM 1492 N N . VAL A 1 198 ? 3.725 0.773 1.547 1.00 98.31 198 VAL A N 1
ATOM 1493 C CA . VAL A 1 198 ? 2.783 0.484 2.634 1.00 98.31 198 VAL A CA 1
ATOM 1494 C C . VAL A 1 198 ? 1.392 0.344 2.042 1.00 98.31 198 VAL A C 1
ATOM 1496 O O . VAL A 1 198 ? 1.032 1.112 1.154 1.00 98.31 198 VAL A O 1
ATOM 1499 N N . ILE A 1 199 ? 0.596 -0.595 2.546 1.00 98.19 199 ILE A N 1
ATOM 1500 C CA . ILE A 1 199 ? -0.827 -0.665 2.216 1.00 98.19 199 ILE A CA 1
ATOM 1501 C C . ILE A 1 199 ? -1.690 -0.563 3.468 1.00 98.19 199 ILE A C 1
ATOM 1503 O O . ILE A 1 199 ? -1.388 -1.177 4.491 1.00 98.19 199 ILE A O 1
ATOM 1507 N N . SER A 1 200 ? -2.784 0.184 3.363 1.00 98.00 200 SER A N 1
ATOM 1508 C CA . SER A 1 200 ? -3.765 0.364 4.434 1.00 98.00 200 SER A CA 1
ATOM 1509 C C . SER A 1 200 ? -5.181 0.194 3.880 1.00 98.00 200 SER A C 1
ATOM 1511 O O . SER A 1 200 ? -5.553 0.911 2.947 1.00 98.00 200 SER A O 1
ATOM 1513 N N . PRO A 1 201 ? -5.998 -0.731 4.414 1.00 97.38 201 PRO A N 1
ATOM 1514 C CA . PRO A 1 201 ? -7.382 -0.868 3.984 1.00 97.38 201 PRO A CA 1
ATOM 1515 C C . PRO A 1 201 ? -8.253 0.256 4.549 1.00 97.38 201 PRO A C 1
ATOM 1517 O O . PRO A 1 201 ? -7.992 0.790 5.628 1.00 97.38 201 PRO A O 1
ATOM 1520 N N . VAL A 1 202 ? -9.338 0.558 3.844 1.00 96.69 202 VAL A N 1
ATOM 1521 C CA . VAL A 1 202 ? -10.431 1.402 4.331 1.00 96.69 202 VAL A CA 1
ATOM 1522 C C . VAL A 1 202 ? -11.692 0.558 4.436 1.00 96.69 202 VAL A C 1
ATOM 1524 O O . VAL A 1 202 ? -12.104 -0.084 3.464 1.00 96.69 202 VAL A O 1
ATOM 1527 N N . ILE A 1 203 ? -12.271 0.529 5.636 1.00 94.25 203 ILE A N 1
ATOM 1528 C CA . ILE A 1 203 ? -13.404 -0.331 5.992 1.00 94.25 203 ILE A CA 1
ATOM 1529 C C . ILE A 1 203 ? -14.389 0.488 6.821 1.00 94.25 203 ILE A C 1
ATOM 1531 O O . ILE A 1 203 ? -14.024 1.030 7.866 1.00 94.25 203 ILE A O 1
ATOM 1535 N N . GLY A 1 204 ? -15.643 0.576 6.378 1.00 92.44 204 GLY A N 1
ATOM 1536 C CA . GLY A 1 204 ? -16.661 1.396 7.030 1.00 92.44 204 GLY A CA 1
ATOM 1537 C C . GLY A 1 204 ? -16.322 2.887 6.996 1.00 92.44 204 GLY A C 1
ATOM 1538 O O . GLY A 1 204 ? -16.512 3.566 8.004 1.00 92.44 204 GLY A O 1
ATOM 1539 N N . GLY A 1 205 ? -15.736 3.379 5.900 1.00 93.12 205 GLY A N 1
ATOM 1540 C CA . GLY A 1 205 ? -15.302 4.769 5.736 1.00 93.12 205 GLY A CA 1
ATOM 1541 C C . GLY A 1 205 ? -14.071 5.182 6.550 1.00 93.12 205 GLY A C 1
ATOM 1542 O O . GLY A 1 205 ? -13.677 6.348 6.505 1.00 93.12 205 GLY A O 1
ATOM 1543 N N . LYS A 1 206 ? -13.441 4.263 7.294 1.00 93.81 206 LYS A N 1
ATOM 1544 C CA . LYS A 1 206 ? -12.274 4.549 8.139 1.00 93.81 206 LYS A CA 1
ATOM 1545 C C . LYS A 1 206 ? -11.015 3.895 7.586 1.00 93.81 206 LYS A C 1
ATOM 1547 O O . LYS A 1 206 ? -10.995 2.690 7.343 1.00 93.81 206 LYS A O 1
ATOM 1552 N N . THR A 1 207 ? -9.946 4.677 7.456 1.00 96.44 207 THR A N 1
ATOM 1553 C CA . THR A 1 207 ? -8.607 4.154 7.166 1.00 96.44 207 THR A CA 1
ATOM 1554 C C . THR A 1 207 ? -8.089 3.386 8.370 1.00 96.44 207 THR A C 1
ATOM 1556 O O . THR A 1 207 ? -7.923 3.942 9.458 1.00 96.44 207 THR A O 1
ATOM 1559 N N . CYS A 1 208 ? -7.852 2.095 8.178 1.00 95.69 208 CYS A N 1
ATOM 1560 C CA . CYS A 1 208 ? -7.198 1.270 9.173 1.00 95.69 208 CYS A CA 1
ATOM 1561 C C . CYS A 1 208 ? -5.685 1.546 9.193 1.00 95.69 208 CYS A C 1
ATOM 1563 O O . CYS A 1 208 ? -5.143 2.228 8.321 1.00 95.69 208 CYS A O 1
ATOM 1565 N N . GLY A 1 209 ? -4.990 1.023 10.206 1.00 94.81 209 GLY A N 1
ATOM 1566 C CA . GLY A 1 209 ? -3.529 1.092 10.259 1.00 94.81 209 GLY A CA 1
ATOM 1567 C C . GLY A 1 209 ? -2.857 0.375 9.082 1.00 94.81 209 GLY A C 1
ATOM 1568 O O . GLY A 1 209 ? -3.516 -0.153 8.185 1.00 94.81 209 GLY A O 1
ATOM 1569 N N . THR A 1 210 ? -1.527 0.339 9.101 1.00 96.81 210 THR A N 1
ATOM 1570 C CA . THR A 1 210 ? -0.741 -0.426 8.128 1.00 96.81 210 THR A CA 1
ATOM 1571 C C . THR A 1 210 ? -1.168 -1.893 8.137 1.00 96.81 210 THR A C 1
ATOM 1573 O O . THR A 1 210 ? -1.031 -2.562 9.159 1.00 96.81 210 THR A O 1
ATOM 1576 N N . GLY A 1 211 ? -1.681 -2.376 7.005 1.00 93.94 211 GLY A N 1
ATOM 1577 C CA . GLY A 1 211 ? -1.976 -3.792 6.791 1.00 93.94 211 GLY A CA 1
ATOM 1578 C C . GLY A 1 211 ? -0.698 -4.583 6.546 1.00 93.94 211 GLY A C 1
ATOM 1579 O O . GLY A 1 211 ? -0.398 -5.520 7.276 1.00 93.94 211 GLY A O 1
ATOM 1580 N N . ASP A 1 212 ? 0.094 -4.147 5.566 1.00 98.00 212 ASP A N 1
ATOM 1581 C CA . ASP A 1 212 ? 1.380 -4.760 5.235 1.00 98.00 212 ASP A CA 1
ATOM 1582 C C . ASP A 1 212 ? 2.341 -3.719 4.643 1.00 98.00 212 ASP A C 1
ATOM 1584 O O . ASP A 1 212 ? 1.939 -2.621 4.239 1.00 98.00 212 ASP A O 1
ATOM 1588 N N . GLN A 1 213 ? 3.626 -4.059 4.600 1.00 97.81 213 GLN A N 1
ATOM 1589 C CA . GLN A 1 213 ? 4.657 -3.226 4.004 1.00 97.81 213 GLN A CA 1
ATOM 1590 C C . GLN A 1 213 ? 5.778 -4.048 3.359 1.00 97.81 213 GLN A C 1
ATOM 1592 O O . GLN A 1 213 ? 6.159 -5.128 3.816 1.00 97.81 213 GLN A O 1
ATOM 1597 N N . VAL A 1 214 ? 6.367 -3.471 2.317 1.00 97.50 214 VAL A N 1
ATOM 1598 C CA . VAL A 1 214 ? 7.619 -3.934 1.719 1.00 97.50 214 VAL A CA 1
ATOM 1599 C C . VAL A 1 214 ? 8.660 -2.851 1.935 1.00 97.50 214 VAL A C 1
ATOM 1601 O O . VAL A 1 214 ? 8.462 -1.697 1.556 1.00 97.50 214 VAL A O 1
ATOM 1604 N N . LEU A 1 215 ? 9.753 -3.241 2.579 1.00 96.06 215 LEU A N 1
ATOM 1605 C CA . LEU A 1 215 ? 10.977 -2.457 2.654 1.00 96.06 215 LEU A CA 1
ATOM 1606 C C . LEU A 1 215 ? 11.898 -2.937 1.534 1.00 96.06 215 LEU A C 1
ATOM 1608 O O . LEU A 1 215 ? 11.863 -4.120 1.203 1.00 96.06 215 LEU A O 1
ATOM 1612 N N . GLU A 1 216 ? 12.697 -2.027 0.983 1.00 93.50 216 GLU A N 1
ATOM 1613 C CA . GLU A 1 216 ? 13.679 -2.314 -0.067 1.00 93.50 216 GLU A CA 1
ATOM 1614 C C . GLU A 1 216 ? 13.041 -2.939 -1.315 1.00 93.50 216 GLU A C 1
ATOM 1616 O O . GLU A 1 216 ? 13.164 -4.129 -1.597 1.00 93.50 216 GLU A O 1
ATOM 1621 N N . ILE A 1 217 ? 12.341 -2.113 -2.094 1.00 94.50 217 ILE A N 1
ATOM 1622 C CA . ILE A 1 217 ? 11.647 -2.575 -3.300 1.00 94.50 217 ILE A CA 1
ATOM 1623 C C . ILE A 1 217 ? 12.665 -3.141 -4.313 1.00 94.50 217 ILE A C 1
ATOM 1625 O O . ILE A 1 217 ? 13.593 -2.420 -4.717 1.00 94.50 217 ILE A O 1
ATOM 1629 N N . PRO A 1 218 ? 12.517 -4.405 -4.755 1.00 94.31 218 PRO A N 1
ATOM 1630 C CA . PRO A 1 218 ? 13.402 -4.996 -5.751 1.00 94.31 218 PRO A CA 1
ATOM 1631 C C . PRO A 1 218 ? 13.127 -4.426 -7.145 1.00 94.31 218 PRO A C 1
ATOM 1633 O O . PRO A 1 218 ? 12.031 -3.940 -7.435 1.00 94.31 218 PRO A O 1
ATOM 1636 N N . SER A 1 219 ? 14.113 -4.522 -8.035 1.00 90.94 219 SER A N 1
ATOM 1637 C CA . SER A 1 219 ? 13.907 -4.217 -9.453 1.00 90.94 219 SER A CA 1
ATOM 1638 C C . SER A 1 219 ? 13.130 -5.346 -10.147 1.00 90.94 219 SER A C 1
ATOM 1640 O O . SER A 1 219 ? 13.324 -6.521 -9.824 1.00 90.94 219 SER A O 1
ATOM 1642 N N . CYS A 1 220 ? 12.252 -5.006 -11.090 1.00 87.38 220 CYS A N 1
ATOM 1643 C CA . CYS A 1 220 ? 11.556 -5.982 -11.928 1.00 87.38 220 CYS A CA 1
ATOM 1644 C C . CYS A 1 220 ? 12.508 -6.600 -12.969 1.00 87.38 220 CYS A C 1
ATOM 1646 O O . CYS A 1 220 ? 13.433 -5.938 -13.440 1.00 87.38 220 CYS A O 1
ATOM 1648 N N . ASP A 1 221 ? 12.256 -7.851 -13.351 1.00 80.44 221 ASP A N 1
ATOM 1649 C CA . ASP A 1 221 ? 12.894 -8.535 -14.475 1.00 80.44 221 ASP A CA 1
ATOM 1650 C C . ASP A 1 221 ? 12.317 -7.987 -15.786 1.00 80.44 221 ASP A C 1
ATOM 1652 O O . ASP A 1 221 ? 11.099 -8.072 -15.986 1.00 80.44 221 ASP A O 1
ATOM 1656 N N . PRO A 1 222 ? 13.148 -7.443 -16.688 1.00 69.69 222 PRO A N 1
ATOM 1657 C CA . PRO A 1 222 ? 12.685 -6.930 -17.971 1.00 69.69 222 PRO A CA 1
ATOM 1658 C C . PRO A 1 222 ? 12.053 -7.993 -18.878 1.00 69.69 222 PRO A C 1
ATOM 1660 O O . PRO A 1 222 ? 11.238 -7.638 -19.723 1.00 69.69 222 PRO A O 1
ATOM 1663 N N . ALA A 1 223 ? 12.379 -9.279 -18.716 1.00 68.31 223 ALA A N 1
ATOM 1664 C CA . ALA A 1 223 ? 11.826 -10.350 -19.545 1.00 68.31 223 ALA A CA 1
ATOM 1665 C C . ALA A 1 223 ? 10.407 -10.768 -19.129 1.00 68.31 223 ALA A C 1
ATOM 1667 O O . ALA A 1 223 ? 9.645 -11.269 -19.955 1.00 68.31 223 ALA A O 1
ATOM 1668 N N . PHE A 1 224 ? 10.047 -10.573 -17.857 1.00 62.03 224 PHE A N 1
ATOM 1669 C CA . PHE A 1 224 ? 8.796 -11.093 -17.295 1.00 62.03 224 PHE A CA 1
ATOM 1670 C C . PHE A 1 224 ? 7.909 -10.019 -16.655 1.00 62.03 224 PHE A C 1
ATOM 1672 O O . PHE A 1 224 ? 6.756 -10.302 -16.346 1.00 62.03 224 PHE A O 1
ATOM 1679 N N . GLY A 1 225 ? 8.410 -8.796 -16.447 1.00 57.22 225 GLY A N 1
ATOM 1680 C CA . GLY A 1 225 ? 7.673 -7.722 -15.773 1.00 57.22 225 GLY A CA 1
ATOM 1681 C C . GLY A 1 225 ? 7.438 -7.972 -14.275 1.00 57.22 225 GLY A C 1
ATOM 1682 O O . GLY A 1 225 ? 6.577 -7.337 -13.672 1.00 57.22 225 GLY A O 1
ATOM 1683 N N . PHE A 1 226 ? 8.188 -8.894 -13.666 1.00 66.00 226 PHE A N 1
ATOM 1684 C CA . PHE A 1 226 ? 8.068 -9.323 -12.266 1.00 66.00 226 PHE A CA 1
ATOM 1685 C C . PHE A 1 226 ? 9.463 -9.395 -11.625 1.00 66.00 226 PHE A C 1
ATOM 1687 O O . PHE A 1 226 ? 10.420 -9.598 -12.357 1.00 66.00 226 PHE A O 1
ATOM 1694 N N . PRO A 1 227 ? 9.646 -9.210 -10.304 1.00 55.16 227 PRO A N 1
ATOM 1695 C CA . PRO A 1 227 ? 10.972 -9.182 -9.681 1.00 55.16 227 PRO A CA 1
ATOM 1696 C C . PRO A 1 227 ? 11.793 -10.446 -9.961 1.00 55.16 227 PRO A C 1
ATOM 1698 O O . PRO A 1 227 ? 11.292 -11.564 -9.869 1.00 55.16 227 PRO A O 1
ATOM 1701 N N . VAL A 1 228 ? 13.078 -10.230 -10.258 1.00 50.06 228 VAL A N 1
ATOM 1702 C CA . VAL A 1 228 ? 14.033 -11.248 -10.745 1.00 50.06 228 VAL A CA 1
ATOM 1703 C C . VAL A 1 228 ? 14.447 -12.276 -9.687 1.00 50.06 228 VAL A C 1
ATOM 1705 O O . VAL A 1 228 ? 15.113 -13.251 -10.006 1.00 50.06 228 VAL A O 1
ATOM 1708 N N . ASN A 1 229 ? 14.113 -12.064 -8.415 1.00 47.56 229 ASN A N 1
ATOM 1709 C CA . ASN A 1 229 ? 14.691 -12.836 -7.319 1.00 47.56 229 ASN A CA 1
ATOM 1710 C C . ASN A 1 229 ? 13.631 -13.188 -6.283 1.00 47.56 229 ASN A C 1
ATOM 1712 O O . ASN A 1 229 ? 13.143 -12.278 -5.621 1.00 47.56 229 ASN A O 1
ATOM 1716 N N . TYR A 1 230 ? 13.315 -14.482 -6.163 1.00 46.75 230 TYR A N 1
ATOM 1717 C CA . TYR A 1 230 ? 13.124 -15.235 -4.912 1.00 46.75 230 TYR A CA 1
ATOM 1718 C C . TYR A 1 230 ? 13.130 -16.735 -5.217 1.00 46.75 230 TYR A C 1
ATOM 1720 O O . TYR A 1 230 ? 12.326 -17.158 -6.082 1.00 46.75 230 TYR A O 1
#

pLDDT: mean 81.38, std 17.91, range [40.31, 98.31]

Mean predicted aligned error: 10.07 Å

Radius of gyration: 30.32 Å; Cα contacts (8 Å, |Δi|>4): 444; chains: 1; bounding box: 79×44×101 Å

Sequence (230 aa):
MKGKRGLSTVVTVLLFVMLTVVAVVIVYGVVSSLINKNIDDTKKCGPDTLNKLTLNKRYTCFFNETELDGGVRLLHDCTIDCEPPPGYIGSCKNVGSGDSQCYKTKGYQYVSINVGDIEIEKVIVGLSDGLDSKAYEIVAGANPATSSVYNYGVGPTDYDGVESGPPSELKLAKKQGKTYVIRYDALPTVNYKPSKVVISPVIGGKTCGTGDQVLEIPSCDPAFGFPVNY

Nearest PDB structures (foldseek):
  7ljj-assembly1_A  TM=2.895E-01  e=1.089E-01  Phocaeicola plebeius DSM 17135
  7lk7-assembly1_A  TM=3.006E-01  e=2.275E-01  Phocaeicola plebeius DSM 17135
  6oiu-assembly4_D  TM=2.661E-01  e=3.082E+00  Toxoplasma gondii ME49
  5ogx-assembly1_A  TM=1.864E-01  e=1.851E+00  Amycolatopsis methanolica 239
  6oiu-assembly2_B  TM=2.615E-01  e=6.813E+00  Toxoplasma gondii ME49

Solvent-accessible surface area (backbone atoms only — not comparable to full-atom values): 13063 Å² total; per-residue (Å²): 133,87,83,79,80,77,78,56,68,68,60,55,53,53,53,52,55,54,52,50,54,54,52,51,54,54,53,48,55,56,50,51,55,53,50,53,57,53,48,56,60,47,55,64,55,24,70,82,48,29,71,32,37,39,66,39,67,74,47,30,18,34,36,76,45,76,40,73,51,92,80,54,82,40,93,46,65,84,78,64,75,84,71,53,63,95,82,55,62,64,51,77,44,78,78,53,98,61,35,28,37,53,26,40,49,46,22,35,42,34,47,17,41,33,32,30,97,58,86,60,62,30,37,38,40,34,39,24,55,89,85,45,64,41,74,45,79,49,41,51,68,38,61,30,90,84,45,68,46,33,47,63,95,52,62,76,60,83,67,86,71,55,82,54,69,77,75,64,48,34,80,66,52,61,70,36,73,44,45,31,37,33,43,24,88,64,42,59,50,57,48,53,78,46,40,32,41,37,34,23,45,23,50,94,92,38,77,36,63,79,31,34,72,46,72,66,57,42,56,33,25,88,91,74,75,31,36,76,76,135